Protein 4XAB (pdb70)

B-factor: mean 28.54, std 12.9, range [10.25, 80.34]

Foldseek 3Di:
DADFDDDDPVQLVQCVQFQKGKGFFLGGPVRLVVVVVVCCVVFPFADDCPTWTPDPQIVPHVDHAFDKDWQCCVVVVVVCVDPSVVSVLVVFCSNQVHDSVQKDKGKMKTKAAAQQADKFAKAFLCLQPDLQWDKWKKKKKAKSAWFDLQQWFKKWQTPQLVPDRAQKAAPDLVCRVNDIHHPPDDCVNIDTDTHHHNMIMMGISRIIMMIGHGNGNHMIMIMMMMIIGGIDGDPDGDPSVRHDD

Solvent-accessible surface area: 12425 Å² total

InterPro domains:
  IPR008775 Phytanoyl-CoA dioxygenase-like [PF05721] (18-228)

Organism: NCBI:txid47853

Structure (mmCIF, N/CA/C/O backbone):
data_4XAB
#
_entry.id   4XAB
#
_cell.length_a   42.612
_cell.length_b   65.803
_cell.length_c   84.462
_cell.angle_alpha   90.000
_cell.angle_beta   90.000
_cell.angle_gamma   90.000
#
_symmetry.space_group_name_H-M   'P 21 21 21'
#
loop_
_entity.id
_entity.type
_entity.pdbx_description
1 polymer EvdO2
2 non-polymer 'NICKEL (II) ION'
3 non-polymer IMIDAZOLE
4 water water
#
loop_
_atom_site.group_PDB
_atom_site.id
_atom_site.type_symbol
_atom_site.label_atom_id
_atom_site.label_alt_id
_atom_site.label_comp_id
_atom_site.label_asym_id
_atom_site.label_entity_id
_atom_site.label_seq_id
_atom_site.pdbx_PDB_ins_code
_atom_site.Cartn_x
_atom_site.Cartn_y
_atom_site.Cartn_z
_atom_site.occupancy
_atom_site.B_iso_or_equiv
_atom_site.auth_seq_id
_atom_site.auth_comp_id
_atom_site.auth_asym_id
_atom_site.auth_atom_id
_atom_site.pdbx_PDB_model_num
ATOM 1 N N . MET A 1 4 ? 6.502 25.797 46.812 1.00 53.11 4 MET A N 1
ATOM 2 C CA . MET A 1 4 ? 6.680 26.459 45.522 1.00 55.02 4 MET A CA 1
ATOM 3 C C . MET A 1 4 ? 8.079 26.220 44.949 1.00 49.99 4 MET A C 1
ATOM 4 O O . MET A 1 4 ? 9.038 25.952 45.686 1.00 44.26 4 MET A O 1
ATOM 9 N N . GLU A 1 5 ? 8.185 26.302 43.626 1.00 39.58 5 GLU A N 1
ATOM 10 C CA . GLU A 1 5 ? 9.442 26.011 42.946 1.00 38.86 5 GLU A CA 1
ATOM 11 C C . GLU A 1 5 ? 10.000 27.238 42.236 1.00 42.40 5 GLU A C 1
ATOM 12 O O . GLU A 1 5 ? 10.959 27.138 41.471 1.00 45.75 5 GLU A O 1
ATOM 15 N N . VAL A 1 6 ? 9.406 28.398 42.494 1.00 40.04 6 VAL A N 1
ATOM 16 C CA . VAL A 1 6 ? 9.835 29.623 41.830 1.00 32.61 6 VAL A CA 1
ATOM 17 C C . VAL A 1 6 ? 11.107 30.190 42.450 1.00 26.81 6 VAL A C 1
ATOM 18 O O . VAL A 1 6 ? 11.374 30.019 43.645 1.00 25.60 6 VAL A O 1
ATOM 22 N N . VAL A 1 7 ? 11.901 30.856 41.620 1.00 22.05 7 VAL A N 1
ATOM 23 C CA . VAL A 1 7 ? 13.104 31.528 42.078 1.00 20.41 7 VAL A CA 1
ATOM 24 C C . VAL A 1 7 ? 13.132 32.909 41.464 1.00 19.81 7 VAL A C 1
ATOM 25 O O . VAL A 1 7 ? 12.553 33.129 40.397 1.00 22.53 7 VAL A O 1
ATOM 29 N N . GLY A 1 8 ? 13.792 33.836 42.144 1.00 18.30 8 GLY A N 1
ATOM 30 C CA . GLY A 1 8 ? 13.854 35.204 41.683 1.00 21.66 8 GLY A CA 1
ATOM 31 C C . GLY A 1 8 ? 14.786 35.361 40.499 1.00 20.26 8 GLY A C 1
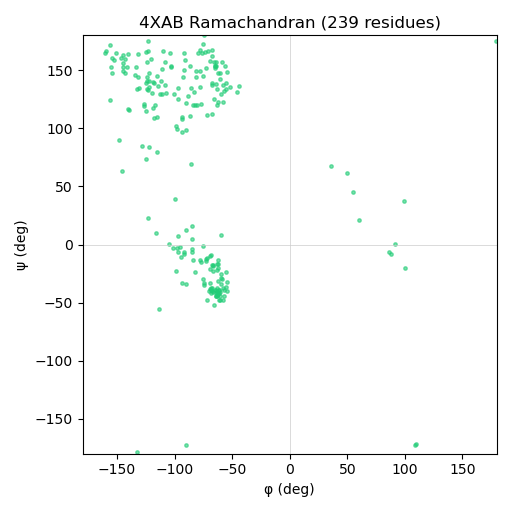ATOM 32 O O . GLY A 1 8 ? 15.387 34.388 40.025 1.00 21.74 8 GLY A O 1
ATOM 33 N N . THR A 1 9 ? 14.895 36.591 40.017 1.00 22.02 9 THR A N 1
ATOM 34 C CA . THR A 1 9 ? 15.803 36.908 38.918 1.00 25.87 9 THR A CA 1
ATOM 35 C C . THR A 1 9 ? 16.740 38.020 39.342 1.00 23.21 9 THR A C 1
ATOM 36 O O . THR A 1 9 ? 16.486 38.684 40.344 1.00 22.28 9 THR A O 1
ATOM 40 N N . ILE A 1 10 ? 17.817 38.227 38.586 1.00 18.47 10 ILE A N 1
ATOM 41 C CA . ILE A 1 10 ? 18.623 39.414 38.795 1.00 17.13 10 ILE A CA 1
ATOM 42 C C . ILE A 1 10 ? 18.478 40.368 37.622 1.00 18.63 10 ILE A C 1
ATOM 43 O O . ILE A 1 10 ? 18.198 39.956 36.491 1.00 22.17 10 ILE A O 1
ATOM 48 N N . ASP A 1 11 ? 18.638 41.656 37.904 1.00 19.94 11 ASP A N 1
ATOM 49 C CA . ASP A 1 11 ? 18.572 42.647 36.846 1.00 20.19 11 ASP A CA 1
ATOM 50 C C . ASP A 1 11 ? 19.737 43.615 36.949 1.00 19.59 11 ASP A C 1
ATOM 51 O O . ASP A 1 11 ? 20.609 43.464 37.814 1.00 17.63 11 ASP A O 1
ATOM 56 N N . HIS A 1 12 ? 19.776 44.590 36.045 1.00 18.12 12 HIS A N 1
ATOM 57 C CA . HIS A 1 12 ? 20.895 45.528 36.025 1.00 18.39 12 HIS A CA 1
ATOM 58 C C . HIS A 1 12 ? 21.059 46.241 37.353 1.00 19.70 12 HIS A C 1
ATOM 59 O O . HIS A 1 12 ? 22.178 46.470 37.808 1.00 19.03 12 HIS A O 1
ATOM 66 N N . ARG A 1 13 ? 19.940 46.604 37.968 1.00 19.17 13 ARG A N 1
ATOM 67 C CA A ARG A 1 13 ? 19.962 47.323 39.234 0.62 19.25 13 ARG A CA 1
ATOM 68 C CA B ARG A 1 13 ? 19.974 47.329 39.232 0.38 19.86 13 ARG A CA 1
ATOM 69 C C . ARG A 1 13 ? 20.672 46.527 40.329 1.00 18.90 13 ARG A C 1
ATOM 70 O O . ARG A 1 13 ? 21.386 47.095 41.162 1.00 19.39 13 ARG A O 1
ATOM 85 N N . ASP A 1 14 ? 20.468 45.209 40.329 1.00 17.40 14 ASP A N 1
ATOM 86 C CA . ASP A 1 14 ? 21.119 44.339 41.316 1.00 18.19 14 ASP A CA 1
ATOM 87 C C . ASP A 1 14 ? 22.632 44.425 41.158 1.00 18.94 14 ASP A C 1
ATOM 88 O O . ASP A 1 14 ? 23.361 44.582 42.134 1.00 17.38 14 ASP A O 1
ATOM 93 N N . ARG A 1 15 ? 23.102 44.302 39.919 1.00 18.32 15 ARG A N 1
ATOM 94 C CA A ARG A 1 15 ? 24.528 44.360 39.660 0.54 16.74 15 ARG A CA 1
ATOM 95 C CA B ARG A 1 15 ? 24.525 44.380 39.610 0.46 17.45 15 ARG A CA 1
ATOM 96 C C . ARG A 1 15 ? 25.096 45.736 39.988 1.00 18.25 15 ARG A C 1
ATOM 97 O O . ARG A 1 15 ? 26.210 45.846 40.533 1.00 17.35 15 ARG A O 1
ATOM 112 N N . GLU A 1 16 ? 24.341 46.776 39.650 1.00 17.88 16 GLU A N 1
ATOM 113 C CA . GLU A 1 16 ? 24.793 48.132 39.856 1.00 16.81 16 GLU A CA 1
ATOM 114 C C . GLU A 1 16 ? 24.985 48.415 41.343 1.00 19.58 16 GLU A C 1
ATOM 115 O O . GLU A 1 16 ? 25.991 48.997 41.749 1.00 18.08 16 GLU A O 1
ATOM 121 N N . GLU A 1 17 ? 24.033 47.989 42.161 1.00 17.89 17 GLU A N 1
ATOM 122 C CA . GLU A 1 17 ? 24.151 48.260 43.591 1.00 21.04 17 GLU A CA 1
ATOM 123 C C . GLU A 1 17 ? 25.206 47.361 44.226 1.00 19.46 17 GLU A C 1
ATOM 124 O O . GLU A 1 17 ? 25.897 47.782 45.162 1.00 19.50 17 GLU A O 1
ATOM 130 N N . PHE A 1 18 ? 25.357 46.136 43.723 1.00 16.23 18 PHE A N 1
ATOM 131 C CA . PHE A 1 18 ? 26.480 45.311 44.173 1.00 16.82 18 PHE A CA 1
ATOM 132 C C . PHE A 1 18 ? 27.821 46.017 43.937 1.00 21.37 18 PHE A C 1
ATOM 133 O O . PHE A 1 18 ? 28.680 46.029 44.819 1.00 21.42 18 PHE A O 1
ATOM 141 N N . ARG A 1 19 ? 28.005 46.618 42.762 1.00 15.65 19 ARG A N 1
ATOM 142 C CA . ARG A 1 19 ? 29.271 47.274 42.440 1.00 17.12 19 ARG A CA 1
ATOM 143 C C . ARG A 1 19 ? 29.493 48.510 43.289 1.00 18.60 19 ARG A C 1
ATOM 144 O O . ARG A 1 19 ? 30.605 48.783 43.735 1.00 21.32 19 ARG A O 1
ATOM 152 N N . SER A 1 20 ? 28.409 49.246 43.510 1.00 17.96 20 SER A N 1
ATOM 153 C CA . SER A 1 20 ? 28.442 50.498 44.236 1.00 19.23 20 SER A CA 1
ATOM 154 C C . SER A 1 20 ? 28.665 50.278 45.720 1.00 18.94 20 SER A C 1
ATOM 155 O O . SER A 1 20 ? 29.515 50.924 46.330 1.00 20.34 20 SER A O 1
ATOM 158 N N . ARG A 1 21 ? 27.901 49.352 46.285 1.00 17.36 21 ARG A N 1
ATOM 159 C CA . ARG A 1 21 ? 27.867 49.168 47.728 1.00 19.42 21 ARG A CA 1
ATOM 160 C C . ARG A 1 21 ? 28.747 48.032 48.231 1.00 16.59 21 ARG A C 1
ATOM 161 O O . ARG A 1 21 ? 29.136 48.029 49.390 1.00 17.09 21 ARG A O 1
ATOM 169 N N . GLY A 1 22 ? 29.054 47.073 47.365 1.00 15.76 22 GLY A N 1
ATOM 170 C CA . GLY A 1 22 ? 29.884 45.942 47.742 1.00 15.41 22 GLY A CA 1
ATOM 171 C C . GLY A 1 22 ? 29.123 44.729 48.245 1.00 13.95 22 GLY A C 1
ATOM 172 O O . GLY A 1 22 ? 29.730 43.721 48.640 1.00 14.22 22 GLY A O 1
ATOM 173 N N . PHE A 1 23 ? 27.800 44.849 48.278 1.00 16.98 23 PHE A N 1
ATOM 174 C CA . PHE A 1 23 ? 26.930 43.745 48.653 1.00 12.89 23 PHE A CA 1
ATOM 175 C C . PHE A 1 23 ? 25.588 43.878 47.954 1.00 16.80 23 PHE A C 1
ATOM 176 O O . PHE A 1 23 ? 25.231 44.946 47.448 1.00 17.19 23 PHE A O 1
ATOM 184 N N . ALA A 1 24 ? 24.830 42.791 47.954 1.00 14.00 24 ALA A N 1
ATOM 185 C CA . ALA A 1 24 ? 23.485 42.844 47.368 1.00 14.02 24 ALA A CA 1
ATOM 186 C C . ALA A 1 24 ? 22.616 41.797 47.991 1.00 12.72 24 ALA A C 1
ATOM 187 O O . ALA A 1 24 ? 23.098 40.726 48.364 1.00 15.08 24 ALA A O 1
ATOM 189 N N . ILE A 1 25 ? 21.332 42.112 48.094 1.00 15.50 25 ILE A N 1
ATOM 190 C CA . ILE A 1 25 ? 20.340 41.179 48.585 1.00 15.47 25 ILE A CA 1
ATOM 191 C C . ILE A 1 25 ? 19.581 40.563 47.427 1.00 15.08 25 ILE A C 1
ATOM 192 O O . ILE A 1 25 ? 19.098 41.279 46.549 1.00 17.45 25 ILE A O 1
ATOM 197 N N . LEU A 1 26 ? 19.494 39.240 47.431 1.00 14.92 26 LEU A N 1
ATOM 198 C CA . LEU A 1 26 ? 18.683 38.517 46.460 1.00 15.57 26 LEU A CA 1
ATOM 199 C C . LEU A 1 26 ? 17.564 37.821 47.218 1.00 13.57 26 LEU A C 1
ATOM 200 O O . LEU A 1 26 ? 17.821 36.866 47.944 1.00 16.03 26 LEU A O 1
ATOM 205 N N . PRO A 1 27 ? 16.321 38.290 47.048 1.00 15.63 27 PRO A N 1
ATOM 206 C CA . PRO A 1 27 ? 15.239 37.797 47.906 1.00 18.42 27 PRO A CA 1
ATOM 207 C C . PRO A 1 27 ? 14.992 36.290 47.841 1.00 17.70 27 PRO A C 1
ATOM 208 O O . PRO A 1 27 ? 14.632 35.703 48.864 1.00 16.66 27 PRO A O 1
ATOM 212 N N . GLN A 1 28 ? 15.175 35.671 46.681 1.00 15.49 28 GLN A N 1
ATOM 213 C CA . GLN A 1 28 ? 14.899 34.248 46.560 1.00 14.29 28 GLN A CA 1
ATOM 214 C C . GLN 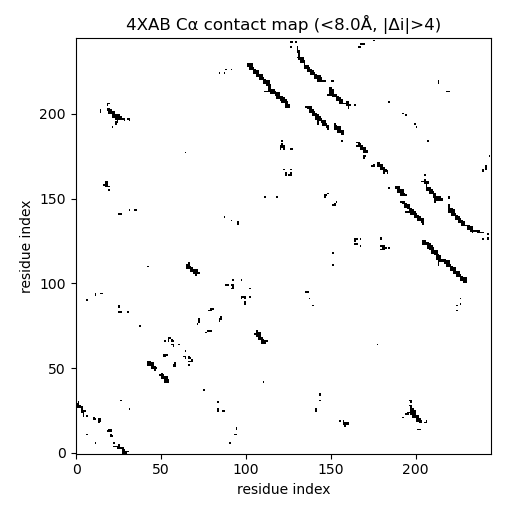A 1 28 ? 15.830 33.589 45.541 1.00 16.84 28 GLN A C 1
ATOM 215 O O . GLN A 1 28 ? 15.514 33.524 44.353 1.00 20.49 28 GLN A O 1
ATOM 221 N N . VAL A 1 29 ? 16.980 33.108 45.991 1.00 15.41 29 VAL A N 1
ATOM 222 C CA A VAL A 1 29 ? 17.927 32.477 45.076 0.65 13.14 29 VAL A CA 1
ATOM 223 C CA B VAL A 1 29 ? 17.922 32.453 45.085 0.35 14.92 29 VAL A CA 1
ATOM 224 C C . VAL A 1 29 ? 17.747 30.950 45.082 1.00 19.12 29 VAL A C 1
ATOM 225 O O . VAL A 1 29 ? 18.183 30.267 44.164 1.00 19.34 29 VAL A O 1
ATOM 232 N N . ALA A 1 30 ? 17.110 30.434 46.129 1.00 19.62 30 ALA A N 1
ATOM 233 C CA . ALA A 1 30 ? 16.768 29.023 46.223 1.00 17.25 30 ALA A CA 1
ATOM 234 C C . ALA A 1 30 ? 15.269 28.931 46.400 1.00 20.68 30 ALA A C 1
ATOM 235 O O . ALA A 1 30 ? 14.691 29.690 47.174 1.00 19.74 30 ALA A O 1
ATOM 237 N N . SER A 1 31 ? 14.641 28.015 45.670 1.00 19.60 31 SER A N 1
ATOM 238 C CA . SER A 1 31 ? 13.200 27.820 45.771 1.00 21.28 31 SER A CA 1
ATOM 239 C C . SER A 1 31 ? 12.859 27.174 47.093 1.00 25.67 31 SER A C 1
ATOM 240 O O . SER A 1 31 ? 13.735 26.642 47.768 1.00 21.18 31 SER A O 1
ATOM 243 N N . GLU A 1 32 ? 11.575 27.183 47.435 1.00 28.14 32 GLU A N 1
ATOM 244 C CA . GLU A 1 32 ? 11.117 26.551 48.662 1.00 32.52 32 GLU A CA 1
ATOM 245 C C . GLU A 1 32 ? 11.488 25.067 48.704 1.00 28.11 32 GLU A C 1
ATOM 246 O O . GLU A 1 32 ? 11.851 24.546 49.759 1.00 28.82 32 GLU A O 1
ATOM 252 N N . SER A 1 33 ? 11.420 24.393 47.560 1.00 28.94 33 SER A N 1
ATOM 253 C CA . SER A 1 33 ? 11.737 22.970 47.517 1.00 34.59 33 SER A CA 1
ATOM 254 C C . SER A 1 33 ? 13.245 22.737 47.619 1.00 33.15 33 SER A C 1
ATOM 255 O O . SER A 1 33 ? 13.684 21.759 48.222 1.00 30.14 33 SER A O 1
ATOM 258 N N . GLU A 1 34 ? 14.038 23.634 47.033 1.00 30.89 34 GLU A N 1
ATOM 259 C CA . GLU A 1 34 ? 15.487 23.552 47.154 1.00 22.95 34 GLU A CA 1
ATOM 260 C C . GLU A 1 34 ? 15.923 23.799 48.599 1.00 27.07 34 GLU A C 1
ATOM 261 O O . GLU A 1 34 ? 16.811 23.122 49.104 1.00 28.14 34 GLU A O 1
ATOM 267 N N . VAL A 1 35 ? 15.289 24.761 49.262 1.00 22.02 35 VAL A N 1
ATOM 268 C CA . VAL A 1 35 ? 15.532 25.001 50.681 1.00 24.40 35 VAL A CA 1
ATOM 269 C C . VAL A 1 35 ? 15.162 23.777 51.527 1.00 26.74 35 VAL A C 1
ATOM 270 O O . VAL A 1 35 ? 15.889 23.404 52.443 1.00 23.22 35 VAL A O 1
ATOM 274 N N . ALA A 1 36 ? 14.037 23.144 51.205 1.00 27.51 36 ALA A N 1
ATOM 275 C CA . ALA A 1 36 ? 13.595 21.970 51.953 1.00 30.85 36 ALA A CA 1
ATOM 276 C C . ALA A 1 36 ? 14.632 20.855 51.866 1.00 29.20 36 ALA A C 1
ATOM 277 O O . ALA A 1 36 ? 14.924 20.188 52.858 1.00 29.63 36 ALA A O 1
ATOM 279 N N . TRP A 1 37 ? 15.201 20.671 50.681 1.00 28.92 37 TRP A N 1
ATOM 280 C CA . TRP A 1 37 ? 16.222 19.649 50.485 1.00 35.78 37 TRP A CA 1
ATOM 281 C C . TRP A 1 37 ? 17.523 20.016 51.198 1.00 33.12 37 TRP A C 1
ATOM 282 O O . TRP A 1 37 ? 18.183 19.160 51.792 1.00 36.95 37 TRP A O 1
ATOM 293 N N . LEU A 1 38 ? 17.887 21.291 51.150 1.00 25.23 38 LEU A N 1
ATOM 294 C CA . LEU A 1 38 ? 19.100 21.744 51.832 1.00 24.03 38 LEU A CA 1
ATOM 295 C C . LEU A 1 38 ? 18.960 21.540 53.337 1.00 25.80 38 LEU A C 1
ATOM 296 O O . LEU A 1 38 ? 19.920 21.157 54.014 1.00 31.22 38 LEU A O 1
ATOM 301 N N . ARG A 1 39 ? 17.751 21.769 53.848 1.00 25.97 39 ARG A N 1
ATOM 302 C CA . ARG A 1 39 ? 17.474 21.589 55.269 1.00 25.89 39 ARG A CA 1
ATOM 303 C C . ARG A 1 39 ? 17.654 20.140 55.705 1.00 33.73 39 ARG A C 1
ATOM 304 O O . ARG A 1 39 ? 18.232 19.872 56.760 1.00 33.80 39 ARG A O 1
ATOM 312 N N . GLN A 1 40 ? 17.147 19.214 54.893 1.00 29.72 40 GLN A N 1
ATOM 313 C CA . GLN A 1 40 ? 17.298 17.790 55.163 1.00 30.61 40 GLN A CA 1
ATOM 314 C C . GLN A 1 40 ? 18.763 17.380 55.141 1.00 38.35 40 GLN A C 1
ATOM 315 O O . GLN A 1 40 ? 19.204 16.578 55.967 1.00 38.63 40 GLN A O 1
ATOM 321 N N . ALA A 1 41 ? 19.515 17.937 54.198 1.00 32.96 41 ALA A N 1
ATOM 322 C CA . ALA A 1 41 ? 20.950 17.687 54.125 1.00 37.02 41 ALA A CA 1
ATOM 323 C C . ALA A 1 41 ? 21.685 18.192 55.369 1.00 37.22 41 ALA A C 1
ATOM 324 O O . ALA A 1 41 ? 22.594 17.528 55.875 1.00 39.42 41 ALA A O 1
ATOM 326 N N . TYR A 1 42 ? 21.297 19.367 55.858 1.00 31.61 42 TYR A N 1
ATOM 327 C CA . TYR A 1 42 ? 21.916 19.932 57.054 1.00 26.76 42 TYR A CA 1
ATOM 328 C C . TYR A 1 42 ? 21.546 19.136 58.302 1.00 33.35 42 TYR A C 1
ATOM 329 O O . TYR A 1 42 ? 22.346 19.029 59.230 1.00 35.26 42 TYR A O 1
ATOM 338 N N . ASP A 1 43 ? 20.332 18.589 58.325 1.00 29.65 43 ASP A N 1
ATOM 339 C CA . ASP A 1 43 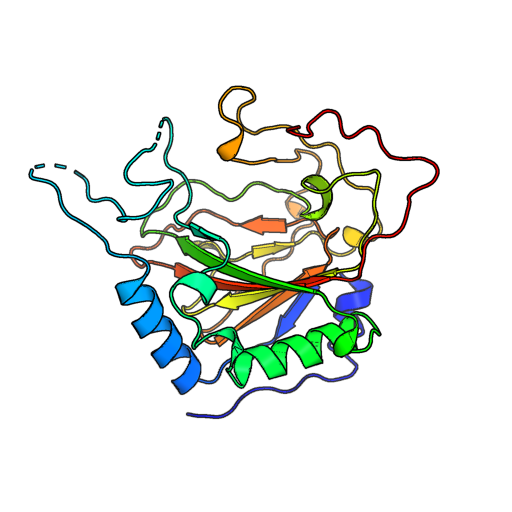? 19.890 17.736 59.436 1.00 32.92 43 ASP A CA 1
ATOM 340 C C . ASP A 1 43 ? 20.860 16.575 59.668 1.00 34.45 43 ASP A C 1
ATOM 341 O O . ASP A 1 43 ? 21.040 16.103 60.800 1.00 35.17 43 ASP A O 1
ATOM 346 N N . ARG A 1 44 ? 21.471 16.114 58.579 1.00 29.04 44 ARG A N 1
ATOM 347 C CA . ARG A 1 44 ? 22.407 14.999 58.636 1.00 30.52 44 ARG A CA 1
ATOM 348 C C . ARG A 1 44 ? 23.856 15.465 58.776 1.00 38.31 44 ARG A C 1
ATOM 349 O O . ARG A 1 44 ? 24.660 14.799 59.427 1.00 32.81 44 ARG A O 1
ATOM 357 N N . LEU A 1 45 ? 24.186 16.609 58.178 1.00 34.62 45 LEU A N 1
ATOM 358 C CA . LEU A 1 45 ? 25.536 17.171 58.279 1.00 32.34 45 LEU A CA 1
ATOM 359 C C . LEU A 1 45 ? 25.834 17.668 59.685 1.00 29.80 45 LEU A C 1
ATOM 360 O O . LEU A 1 45 ? 26.956 17.539 60.182 1.00 31.82 45 LEU A O 1
ATOM 365 N N . PHE A 1 46 ? 24.816 18.251 60.312 1.00 27.04 46 PHE A N 1
ATOM 366 C CA . PHE A 1 46 ? 24.962 18.890 61.608 1.00 24.09 46 PHE A CA 1
ATOM 367 C C . PHE A 1 46 ? 24.145 18.163 62.665 1.00 28.13 46 PHE A C 1
ATOM 368 O O . PHE A 1 46 ? 23.056 18.604 63.036 1.00 31.02 46 PHE A O 1
ATOM 376 N N . VAL A 1 47 ? 24.677 17.058 63.156 1.00 25.30 47 VAL A N 1
ATOM 377 C CA . VAL A 1 47 ? 23.953 16.274 64.143 1.00 25.69 47 VAL A CA 1
ATOM 378 C C . VAL A 1 47 ? 24.140 16.851 65.530 1.00 28.30 47 VAL A C 1
ATOM 379 O O . VAL A 1 47 ? 25.263 16.941 66.019 1.00 26.19 47 VAL A O 1
ATOM 383 N N . ARG A 1 48 ? 23.040 17.251 66.164 1.00 25.09 48 ARG A N 1
ATOM 384 C CA . ARG A 1 48 ? 23.117 17.669 67.553 1.00 25.30 48 ARG A CA 1
ATOM 385 C C . ARG A 1 48 ? 23.124 16.415 68.424 1.00 26.27 48 ARG A C 1
ATOM 386 O O . ARG A 1 48 ? 22.203 15.610 68.372 1.00 26.45 48 ARG A O 1
ATOM 394 N N . ARG A 1 49 ? 24.188 16.240 69.198 1.00 27.15 49 ARG A N 1
ATOM 395 C CA . ARG A 1 49 ? 24.428 14.986 69.897 1.00 28.37 49 ARG A CA 1
ATOM 396 C C . ARG A 1 49 ? 24.418 15.214 71.402 1.00 28.93 49 ARG A C 1
ATOM 397 O O . ARG A 1 49 ? 24.965 16.207 71.881 1.00 29.00 49 ARG A O 1
ATOM 405 N N . ALA A 1 50 ? 23.800 14.295 72.140 1.00 29.54 50 ALA A N 1
ATOM 406 C CA . ALA A 1 50 ? 23.733 14.387 73.597 1.00 30.26 50 ALA A CA 1
ATOM 407 C C . ALA A 1 50 ? 24.880 13.674 74.287 1.00 31.93 50 ALA A C 1
ATOM 408 O O . ALA A 1 50 ? 25.477 12.762 73.735 1.00 32.73 50 ALA A O 1
ATOM 410 N N . THR A 1 51 ? 25.118 14.082 75.530 1.00 32.73 51 THR A N 1
ATOM 411 C CA . THR A 1 51 ? 26.046 13.425 76.444 1.00 34.66 51 THR A CA 1
ATOM 412 C C . THR A 1 51 ? 25.289 13.033 77.711 1.00 37.66 51 THR A C 1
ATOM 413 O O . THR A 1 51 ? 24.164 13.494 77.922 1.00 34.22 51 THR A O 1
ATOM 417 N N . PRO A 1 52 ? 25.890 12.178 78.559 1.00 37.12 52 PRO A N 1
ATOM 418 C CA . PRO A 1 52 ? 25.209 11.831 79.816 1.00 40.25 52 PRO A CA 1
ATOM 419 C C . PRO A 1 52 ? 24.938 13.041 80.713 1.00 44.89 52 PRO A C 1
ATOM 420 O O . PRO A 1 52 ? 25.446 13.073 81.835 1.00 49.16 52 PRO A O 1
ATOM 424 N N . GLU A 1 55 ? 26.018 18.702 78.384 1.00 58.11 55 GLU A N 1
ATOM 425 C CA . GLU A 1 55 ? 25.757 19.662 77.316 1.00 54.74 55 GLU A CA 1
ATOM 426 C C . GLU A 1 55 ? 25.818 19.004 75.943 1.00 42.90 55 GLU A C 1
ATOM 427 O O . GLU A 1 55 ? 26.718 18.211 75.665 1.00 38.28 55 GLU A O 1
ATOM 433 N N . ASP A 1 56 ? 24.855 19.332 75.087 1.00 33.22 56 ASP A N 1
ATOM 434 C CA . ASP A 1 56 ? 24.853 18.818 73.723 1.00 29.58 56 ASP A CA 1
ATOM 435 C C . ASP A 1 56 ? 25.989 19.453 72.960 1.00 36.47 56 ASP A C 1
ATOM 436 O O . ASP A 1 56 ? 26.465 20.529 73.323 1.00 32.40 56 ASP A O 1
ATOM 441 N N . PHE A 1 57 ? 26.410 18.790 71.891 1.00 29.18 57 PHE A N 1
ATOM 442 C CA . PHE A 1 57 ? 27.401 19.359 70.995 1.00 31.29 57 PHE A CA 1
ATOM 443 C C . PHE A 1 57 ? 27.066 18.921 69.584 1.00 28.13 57 PHE A C 1
ATOM 444 O O . PHE A 1 57 ? 26.436 17.882 69.387 1.00 27.87 57 PHE A O 1
ATOM 452 N N . TYR A 1 58 ? 27.460 19.721 68.603 1.00 27.65 58 TYR A N 1
ATOM 453 C CA . TYR A 1 58 ? 27.279 19.324 67.220 1.00 26.86 58 TYR A CA 1
ATOM 454 C C . TYR A 1 58 ? 28.433 18.423 66.829 1.00 31.33 58 TYR A C 1
ATOM 455 O O . TYR A 1 58 ? 29.594 18.731 67.093 1.00 31.29 58 TYR A O 1
ATOM 464 N N . ASP A 1 59 ? 28.102 17.285 66.230 1.00 28.08 59 ASP A N 1
ATOM 465 C CA . ASP A 1 59 ? 29.088 16.237 66.033 1.00 29.64 59 ASP A CA 1
ATOM 466 C C . ASP A 1 59 ? 29.869 16.482 64.759 1.00 37.67 59 ASP A C 1
ATOM 467 O O . ASP A 1 59 ? 29.717 15.759 63.779 1.00 33.21 59 ASP A O 1
ATOM 472 N N . ILE A 1 60 ? 30.696 17.521 64.780 1.00 34.42 60 ILE A N 1
ATOM 473 C CA . ILE A 1 60 ? 31.563 17.834 63.655 1.00 40.13 60 ILE A CA 1
ATOM 474 C C . ILE A 1 60 ? 32.926 18.281 64.166 1.00 43.82 60 ILE A C 1
ATOM 475 O O . ILE A 1 60 ? 33.083 18.606 65.351 1.00 36.65 60 ILE A O 1
ATOM 480 N N . ALA A 1 61 ? 33.910 18.285 63.274 1.00 46.24 61 ALA A N 1
ATOM 481 C CA . ALA A 1 61 ? 35.220 18.826 63.602 1.00 49.97 61 ALA A CA 1
ATOM 482 C C . ALA A 1 61 ? 35.071 20.287 64.022 1.00 42.28 61 ALA A C 1
ATOM 483 O O . ALA A 1 61 ? 34.306 21.040 63.418 1.00 40.85 61 ALA A O 1
ATOM 485 N N . GLY A 1 62 ? 35.776 20.673 65.080 1.00 42.61 62 GLY A N 1
ATOM 486 C CA . GLY A 1 62 ? 35.697 22.028 65.591 1.00 44.44 62 GLY A CA 1
ATOM 487 C C . GLY A 1 62 ? 34.789 22.153 66.798 1.00 50.34 62 GLY A C 1
ATOM 488 O O . GLY A 1 62 ? 34.890 23.116 67.560 1.00 45.61 62 GLY A O 1
ATOM 489 N N . GLN A 1 63 ? 33.900 21.180 66.974 1.00 51.62 63 GLN A N 1
ATOM 490 C CA . GLN A 1 63 ? 32.945 21.203 68.079 1.00 48.17 63 GLN A CA 1
ATOM 491 C C . GLN A 1 63 ? 33.201 20.078 69.076 1.00 54.16 63 GLN A C 1
ATOM 492 O O . GLN A 1 63 ? 33.375 20.323 70.271 1.00 56.82 63 GLN A O 1
ATOM 498 N N . ARG A 1 64 ? 33.225 18.847 68.573 1.00 56.15 64 ARG A N 1
ATOM 499 C CA . ARG A 1 64 ? 33.414 17.667 69.413 1.00 58.17 64 ARG A CA 1
ATOM 500 C C . ARG A 1 64 ? 34.816 17.598 70.017 1.00 57.95 64 ARG A C 1
ATOM 501 O O . ARG A 1 64 ? 35.049 16.871 70.984 1.00 56.27 64 ARG A O 1
ATOM 509 N N . ASP A 1 65 ? 35.748 18.353 69.441 1.00 58.99 65 ASP A N 1
ATOM 510 C CA . ASP A 1 65 ? 37.133 18.347 69.909 1.00 67.38 65 ASP A CA 1
ATOM 511 C C . ASP A 1 65 ? 37.611 19.745 70.310 1.00 72.15 65 ASP A C 1
ATOM 512 O O . ASP A 1 65 ? 38.814 20.016 70.339 1.00 68.91 65 ASP A O 1
ATOM 517 N N . ARG A 1 66 ? 36.665 20.623 70.630 1.00 75.53 66 ARG A N 1
ATOM 518 C CA . ARG A 1 66 ? 36.977 22.022 70.913 1.00 77.50 66 ARG A CA 1
ATOM 519 C C . ARG A 1 66 ? 37.414 22.274 72.363 1.00 78.10 66 ARG A C 1
ATOM 520 O O . ARG A 1 66 ? 36.666 22.007 73.305 1.00 78.52 66 ARG A O 1
ATOM 528 N N . GLU A 1 67 ? 38.631 22.787 72.530 1.00 74.46 67 GLU A N 1
ATOM 529 C C . GLU A 1 67 ? 39.186 24.793 73.784 1.00 80.34 67 GLU A C 1
ATOM 530 O O . GLU A 1 67 ? 39.813 25.368 72.890 1.00 78.94 67 GLU A O 1
ATOM 531 N N . GLY A 1 68 ? 38.548 25.444 74.748 1.00 77.80 68 GLY A N 1
ATOM 532 C CA . GLY A 1 68 ? 38.455 26.890 74.761 1.00 68.44 68 GLY A CA 1
ATOM 533 C C . GLY A 1 68 ? 37.030 27.311 74.466 1.00 54.29 68 GLY A C 1
ATOM 534 O O . GLY A 1 68 ? 36.133 26.468 74.421 1.00 46.91 68 GLY A O 1
ATOM 535 N N . PRO A 1 69 ? 36.809 28.619 74.274 1.00 49.65 69 PRO A N 1
ATOM 536 C CA . PRO A 1 69 ? 35.472 29.123 73.939 1.00 47.07 69 PRO A CA 1
ATOM 537 C C . PRO A 1 69 ? 34.894 28.418 72.711 1.00 49.43 69 PRO A C 1
ATOM 538 O O . PRO A 1 69 ? 35.647 28.003 71.834 1.00 43.52 69 PRO A O 1
ATOM 542 N N . PRO A 1 70 ? 33.567 28.262 72.658 1.00 51.86 70 PRO A N 1
ATOM 543 C CA . PRO A 1 70 ? 32.944 27.552 71.535 1.00 50.94 70 PRO A CA 1
ATOM 544 C C . PRO A 1 70 ? 33.177 28.238 70.194 1.00 48.90 70 PRO A C 1
ATOM 545 O O . PRO A 1 70 ? 33.295 29.462 70.115 1.00 49.17 70 PRO A O 1
ATOM 549 N N . LEU A 1 71 ? 33.269 27.428 69.149 1.00 38.02 71 LEU A N 1
ATOM 550 C CA . LEU A 1 71 ? 33.396 27.937 67.796 1.00 35.16 71 LEU A CA 1
ATOM 551 C C . LEU A 1 71 ? 32.064 27.819 67.101 1.00 35.06 71 LEU A C 1
ATOM 552 O O . LEU A 1 71 ? 31.264 26.947 67.424 1.00 34.46 71 LEU A O 1
ATOM 557 N N . LEU A 1 72 ? 31.837 28.691 66.131 1.00 38.25 72 LEU A N 1
ATOM 558 C CA . LEU A 1 72 ? 30.649 28.596 65.305 1.00 34.67 72 LEU A CA 1
ATOM 559 C C . LEU A 1 72 ? 30.685 27.278 64.544 1.00 30.26 72 LEU A C 1
ATOM 560 O O . LEU A 1 72 ? 31.647 27.010 63.835 1.00 36.20 72 LEU A O 1
ATOM 565 N N . PRO A 1 73 ? 29.653 26.441 64.702 1.00 27.45 73 PRO A N 1
ATOM 566 C CA . PRO A 1 73 ? 29.629 25.179 63.955 1.00 26.65 73 PRO A CA 1
ATOM 567 C C . PRO A 1 73 ? 29.693 25.409 62.450 1.00 27.74 73 PRO A C 1
ATOM 568 O O . PRO A 1 73 ? 28.853 26.114 61.886 1.00 25.14 73 PRO A O 1
ATOM 572 N N . GLN A 1 74 ? 30.685 24.825 61.800 1.00 28.33 74 GLN A N 1
ATOM 573 C CA . GLN A 1 74 ? 30.803 25.004 60.366 1.00 32.60 74 GLN A CA 1
ATOM 574 C C . GLN A 1 74 ? 31.551 23.868 5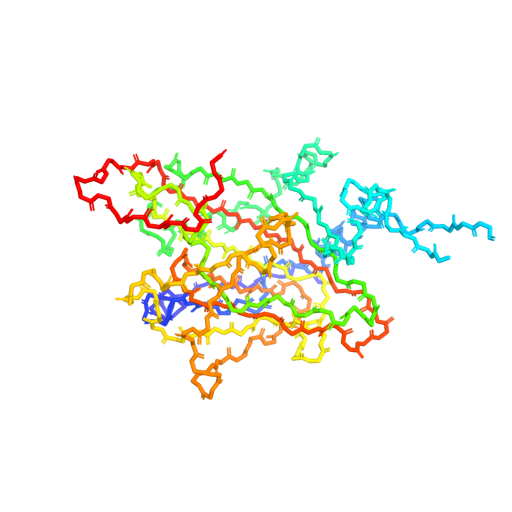9.706 1.00 33.59 74 GLN A C 1
ATOM 575 O O . GLN A 1 74 ? 32.376 23.196 60.325 1.00 31.77 74 GLN A O 1
ATOM 581 N N . ILE A 1 75 ? 31.225 23.646 58.441 1.00 26.02 75 ILE A N 1
ATOM 582 C CA . ILE A 1 75 ? 31.863 22.616 57.639 1.00 31.37 75 ILE A CA 1
ATOM 583 C C . ILE A 1 75 ? 32.437 23.240 56.376 1.00 32.48 75 ILE A C 1
ATOM 584 O O . ILE A 1 75 ? 31.698 23.760 55.547 1.00 26.48 75 ILE A O 1
ATOM 589 N N . ILE A 1 76 ? 33.757 23.215 56.239 1.00 30.76 76 ILE A N 1
ATOM 590 C CA . ILE A 1 76 ? 34.374 23.715 55.019 1.00 34.15 76 ILE A CA 1
ATOM 591 C C . ILE A 1 76 ? 34.217 22.654 53.929 1.00 37.25 76 ILE A C 1
ATOM 592 O O . ILE A 1 76 ? 34.408 21.465 54.173 1.00 42.01 76 ILE A O 1
ATOM 597 N N . LYS A 1 77 ? 33.837 23.096 52.735 1.00 30.32 77 LYS A N 1
ATOM 598 C CA . LYS A 1 77 ? 33.603 22.212 51.594 1.00 32.03 77 LYS A CA 1
ATOM 599 C C . LYS A 1 77 ? 32.691 21.022 51.910 1.00 32.95 77 LYS A C 1
ATOM 600 O O . LYS A 1 77 ? 33.096 19.868 51.765 1.00 36.48 77 LYS A O 1
ATOM 606 N N . PRO A 1 78 ? 31.439 21.302 52.310 1.00 28.25 78 PRO A N 1
ATOM 607 C CA . PRO A 1 78 ? 30.499 20.219 52.620 1.00 31.03 78 PRO A CA 1
ATOM 608 C C . PRO A 1 78 ? 30.195 19.354 51.397 1.00 34.67 78 PRO A C 1
ATOM 609 O O . PRO A 1 78 ? 29.709 18.229 51.539 1.00 34.93 78 PRO A O 1
ATOM 613 N N . GLU A 1 79 ? 30.509 19.871 50.210 1.00 31.59 79 GLU A N 1
ATOM 614 C CA . GLU A 1 79 ? 30.304 19.133 48.974 1.00 33.67 79 GLU A CA 1
ATOM 615 C C . GLU A 1 79 ? 31.145 17.853 48.924 1.00 45.38 79 GLU A C 1
ATOM 616 O O . GLU A 1 79 ? 30.918 16.994 48.075 1.00 50.13 79 GLU A O 1
ATOM 622 N N . LYS A 1 80 ? 32.114 17.727 49.829 1.00 48.42 80 LYS A N 1
ATOM 623 C CA . LYS A 1 80 ? 32.867 16.481 49.971 1.00 50.57 80 LYS A CA 1
ATOM 624 C C . LYS A 1 80 ? 31.970 15.371 50.514 1.00 47.72 80 LYS A C 1
ATOM 625 O O . LYS A 1 80 ? 32.056 14.220 50.087 1.00 51.09 80 LYS A O 1
ATOM 631 N N . TYR A 1 81 ? 31.111 15.731 51.463 1.00 44.58 81 TYR A N 1
ATOM 632 C CA . TYR A 1 81 ? 30.226 14.771 52.108 1.00 46.09 81 TYR A CA 1
ATOM 633 C C . TYR A 1 81 ? 28.904 14.662 51.363 1.00 50.28 81 TYR A C 1
ATOM 634 O O . TYR A 1 81 ? 28.294 13.597 51.310 1.00 49.37 81 TYR A O 1
ATOM 643 N N . VAL A 1 82 ? 28.458 15.778 50.798 1.00 52.13 82 VAL A N 1
ATOM 644 C CA . VAL A 1 82 ? 27.236 15.797 50.008 1.00 51.30 82 VAL A CA 1
ATOM 645 C C . VAL A 1 82 ? 27.565 16.309 48.611 1.00 55.25 82 VAL A C 1
ATOM 646 O O . VAL A 1 82 ? 27.394 17.495 48.321 1.00 48.50 82 VAL A O 1
ATOM 650 N N . PRO A 1 83 ? 28.038 15.407 47.737 1.00 64.18 83 PRO A N 1
ATOM 651 C CA . PRO A 1 83 ? 28.462 15.768 46.381 1.00 64.40 83 PRO A CA 1
ATOM 652 C C . PRO A 1 83 ? 27.271 16.018 45.466 1.00 67.88 83 PRO A C 1
ATOM 653 O O . PRO A 1 83 ? 27.441 16.366 44.297 1.00 74.55 83 PRO A O 1
ATOM 657 N N . GLU A 1 84 ? 26.073 15.845 46.010 1.00 61.08 84 GLU A N 1
ATOM 658 C CA . GLU A 1 84 ? 24.852 16.195 45.307 1.00 57.36 84 GLU A CA 1
ATOM 659 C C . GLU A 1 84 ? 24.716 17.714 45.246 1.00 51.95 84 GLU A C 1
ATOM 660 O O . GLU A 1 84 ? 23.923 18.245 44.472 1.00 53.46 84 GLU A O 1
ATOM 662 N N . LEU A 1 85 ? 25.510 18.404 46.061 1.00 52.55 85 LEU A N 1
ATOM 663 C CA . LEU A 1 85 ? 25.427 19.857 46.196 1.00 47.78 85 LEU A CA 1
ATOM 664 C C . LEU A 1 85 ? 25.819 20.620 44.930 1.00 56.10 85 LEU A C 1
ATOM 665 O O . LEU A 1 85 ? 25.068 21.474 44.467 1.00 68.46 85 LEU A O 1
ATOM 670 N N . LEU A 1 86 ? 26.990 20.326 44.374 1.00 58.88 86 LEU A N 1
ATOM 671 C CA . LEU A 1 86 ? 27.501 21.116 43.252 1.00 61.06 86 LEU A CA 1
ATOM 672 C C . LEU A 1 86 ? 26.959 20.645 41.900 1.00 59.94 86 LEU A C 1
ATOM 673 O O . LEU A 1 86 ? 27.361 21.144 40.850 1.00 55.84 86 LEU A O 1
ATOM 678 N N . ASP A 1 87 ? 26.045 19.684 41.924 1.00 63.11 87 ASP A N 1
ATOM 679 C CA . ASP A 1 87 ? 25.330 19.306 40.716 1.00 65.70 87 ASP A CA 1
ATOM 680 C C . ASP A 1 87 ? 24.167 20.264 40.492 1.00 66.23 87 ASP A C 1
ATOM 681 O O . ASP A 1 87 ? 23.712 20.461 39.365 1.00 74.44 87 ASP A O 1
ATOM 682 N N . SER A 1 88 ? 23.720 20.877 41.584 1.00 40.99 88 SER A N 1
ATOM 683 C CA . SER A 1 88 ? 22.385 21.461 41.682 1.00 33.00 88 SER A CA 1
ATOM 684 C C . SER A 1 88 ? 22.094 22.644 40.763 1.00 33.71 88 SER A C 1
ATOM 685 O O . SER A 1 88 ? 22.996 23.382 40.372 1.00 31.69 88 SER A O 1
ATOM 688 N N . PRO A 1 89 ? 20.810 22.837 40.429 1.00 32.30 89 PRO A N 1
ATOM 689 C CA . PRO A 1 89 ? 20.410 24.072 39.750 1.00 24.21 89 PRO A CA 1
ATOM 690 C C . PRO A 1 89 ? 20.746 25.316 40.572 1.00 22.18 89 PRO A C 1
ATOM 691 O O . PRO A 1 89 ? 20.981 26.371 39.981 1.00 22.95 89 PRO A O 1
ATOM 695 N N . HIS A 1 90 ? 20.757 25.200 41.901 1.00 22.23 90 HIS A N 1
ATOM 696 C CA . HIS A 1 90 ? 21.076 26.341 42.762 1.00 21.43 90 HIS A CA 1
ATOM 697 C C . HIS A 1 90 ? 22.545 26.716 42.590 1.00 18.77 90 HIS A C 1
ATOM 698 O O . HIS A 1 90 ? 22.886 27.893 42.503 1.00 19.75 90 HIS A O 1
ATOM 705 N N . PHE A 1 91 ? 23.419 25.721 42.523 1.00 21.06 91 PHE A N 1
ATOM 706 C CA . PHE A 1 91 ? 24.824 26.028 42.288 1.00 22.62 91 PHE A CA 1
ATOM 707 C C . PHE A 1 91 ? 24.997 26.742 40.950 1.00 21.49 91 PHE A C 1
ATOM 708 O O . PHE A 1 91 ? 25.677 27.767 40.863 1.00 20.91 91 PHE A O 1
ATOM 716 N N . ALA A 1 92 ? 24.379 26.190 39.911 1.00 22.33 92 ALA A N 1
ATOM 717 C CA . ALA A 1 92 ? 24.535 26.719 38.565 1.00 22.13 92 ALA A CA 1
ATOM 718 C C . ALA A 1 92 ? 24.025 28.149 38.498 1.00 23.53 92 ALA A C 1
ATOM 719 O O . ALA A 1 92 ? 24.613 29.002 37.829 1.00 22.01 92 ALA A O 1
ATOM 721 N N . ARG A 1 93 ? 22.917 28.388 39.198 1.00 18.86 93 ARG A N 1
ATOM 722 C CA . ARG A 1 93 ? 22.270 29.683 39.261 1.00 19.53 93 ARG A CA 1
ATOM 723 C C . ARG A 1 93 ? 23.204 30.682 39.938 1.00 16.66 93 ARG A C 1
ATOM 724 O O . ARG A 1 93 ? 23.375 31.814 39.479 1.00 19.38 93 ARG A O 1
ATOM 732 N N . CYS A 1 94 ? 23.815 30.247 41.029 1.00 16.33 94 CYS A N 1
ATOM 733 C CA . CYS A 1 94 ? 24.746 31.101 41.758 1.00 14.22 94 CYS A CA 1
ATOM 734 C C . CYS A 1 94 ? 26.016 31.391 40.944 1.00 14.25 94 CYS A C 1
ATOM 735 O O . CYS A 1 94 ? 26.543 32.506 40.996 1.00 16.19 94 CYS A O 1
ATOM 738 N N . ARG A 1 95 ? 26.502 30.398 40.193 1.00 14.90 95 ARG A N 1
ATOM 739 C CA . ARG A 1 95 ? 27.702 30.605 39.371 1.00 16.51 95 ARG A CA 1
ATOM 740 C C . ARG A 1 95 ? 27.409 31.658 38.299 1.00 18.18 95 ARG A C 1
ATOM 741 O O . ARG A 1 95 ? 28.246 32.515 37.989 1.00 18.83 95 ARG A O 1
ATOM 749 N N . SER A 1 96 ? 26.204 31.600 37.740 1.00 19.83 96 SER A N 1
ATOM 750 C CA . SER A 1 96 ? 25.783 32.579 36.741 1.00 19.56 96 SER A CA 1
ATOM 751 C C . SER A 1 96 ? 25.682 33.973 37.340 1.00 22.51 96 SER A C 1
ATOM 752 O O . SER A 1 96 ? 26.049 34.953 36.703 1.00 18.98 96 SER A O 1
ATOM 755 N N . ILE A 1 97 ? 25.184 34.057 38.570 1.00 16.12 97 ILE A N 1
ATOM 756 C CA . ILE A 1 97 ? 25.102 35.335 39.260 1.00 15.76 97 ILE A CA 1
ATOM 757 C C . ILE A 1 97 ? 26.510 35.888 39.494 1.00 14.94 97 ILE A C 1
ATOM 758 O O . ILE A 1 97 ? 26.772 37.061 39.262 1.00 18.28 97 ILE A O 1
ATOM 763 N N . ALA A 1 98 ? 27.414 35.022 39.928 1.00 16.55 98 ALA A N 1
ATOM 764 C CA . ALA A 1 98 ? 28.793 35.426 40.210 1.00 18.22 98 ALA A CA 1
ATOM 765 C C . ALA A 1 98 ? 29.450 35.967 38.951 1.00 16.01 98 ALA A C 1
ATOM 766 O O . ALA A 1 98 ? 30.126 37.000 38.980 1.00 16.64 98 ALA A O 1
ATOM 768 N N . SER A 1 99 ? 29.228 35.258 37.850 1.00 16.52 99 SER A N 1
ATOM 769 C CA . SER A 1 99 ? 29.733 35.665 36.549 1.00 17.74 99 SER A CA 1
ATOM 770 C C . SER A 1 99 ? 29.242 37.058 36.159 1.00 18.11 99 SER A C 1
ATOM 771 O O . SER A 1 99 ? 30.032 37.907 35.727 1.00 22.51 99 SER A O 1
ATOM 774 N N . ALA A 1 100 ? 27.940 37.292 36.316 1.00 20.46 100 ALA A N 1
ATOM 775 C CA . ALA A 1 100 ? 27.359 38.597 36.008 1.00 26.18 100 ALA A CA 1
ATOM 776 C C . ALA A 1 100 ? 27.935 39.692 36.899 1.00 25.91 100 ALA A C 1
ATOM 777 O O . ALA A 1 100 ? 28.248 40.790 36.438 1.00 30.64 100 ALA A O 1
ATOM 779 N N . PHE A 1 101 ? 28.087 39.388 38.181 1.00 19.20 101 PHE A N 1
ATOM 780 C CA . PHE A 1 101 ? 28.542 40.391 39.135 1.00 21.55 101 PHE A CA 1
ATOM 781 C C . PHE A 1 101 ? 30.045 40.674 39.020 1.00 28.43 101 PHE A C 1
ATOM 782 O O . PHE A 1 101 ? 30.486 41.778 39.324 1.00 28.21 101 PHE A O 1
ATOM 790 N N . LEU A 1 102 ? 30.828 39.678 38.605 1.00 22.03 102 LEU A N 1
ATOM 791 C CA . LEU A 1 102 ? 32.278 39.848 38.508 1.00 22.53 102 LEU A CA 1
ATOM 792 C C . LEU A 1 102 ? 32.756 40.186 37.097 1.00 26.12 102 LEU A C 1
ATOM 793 O O . LEU A 1 102 ? 33.934 40.470 36.900 1.00 30.63 102 LEU A O 1
ATOM 798 N N . ASP A 1 103 ? 31.848 40.151 36.125 1.00 29.05 103 ASP A N 1
ATOM 799 C CA . ASP A 1 103 ? 32.202 40.317 34.712 1.00 32.73 103 ASP A CA 1
ATOM 800 C C . ASP A 1 103 ? 33.271 39.321 34.283 1.00 33.19 103 ASP A C 1
ATOM 801 O O . ASP A 1 103 ? 34.241 39.675 33.604 1.00 32.63 103 ASP A O 1
ATOM 806 N N . MET A 1 104 ? 33.074 38.071 34.680 1.00 29.34 104 MET A N 1
ATOM 807 C CA . MET A 1 104 ? 33.984 36.988 34.335 1.00 28.73 104 MET A CA 1
ATOM 808 C C . MET A 1 104 ? 33.217 35.792 33.815 1.00 34.09 104 MET A C 1
ATOM 809 O O . MET A 1 104 ? 32.112 35.515 34.283 1.00 30.44 104 MET A O 1
ATOM 814 N N . ALA A 1 105 ? 33.801 35.088 32.847 1.00 27.86 105 ALA A N 1
ATOM 815 C CA . ALA A 1 105 ? 33.195 33.867 32.334 1.00 22.85 105 ALA A CA 1
ATOM 816 C C . ALA A 1 105 ? 33.070 32.850 33.450 1.00 24.06 105 ALA A C 1
ATOM 817 O O . ALA A 1 105 ? 33.948 32.753 34.300 1.00 24.26 105 ALA A O 1
ATOM 819 N N . GLU A 1 106 ? 31.978 32.094 33.442 1.00 24.63 106 GLU A N 1
ATOM 820 C CA . GLU A 1 106 ? 31.746 31.072 34.462 1.00 27.36 106 GLU A CA 1
ATOM 821 C C . GLU A 1 106 ? 32.904 30.077 34.536 1.00 27.07 106 GLU A C 1
ATOM 822 O O . GLU A 1 106 ? 33.279 29.608 35.616 1.00 22.42 106 GLU A O 1
ATOM 828 N N . GLU A 1 107 ? 33.471 29.769 33.376 1.00 23.44 107 GLU A N 1
ATOM 829 C CA . GLU A 1 107 ? 34.581 28.826 33.272 1.00 26.73 107 GLU A CA 1
ATOM 830 C C . GLU A 1 107 ? 35.863 29.325 33.929 1.00 24.19 107 GLU A C 1
ATOM 831 O O . GLU A 1 107 ? 36.767 28.542 34.204 1.00 30.75 107 GLU A O 1
ATOM 837 N N . GLU A 1 108 ? 35.944 30.633 34.155 1.00 24.21 108 GLU A N 1
ATOM 838 C CA . GLU A 1 108 ? 37.105 31.251 34.791 1.00 21.74 108 GLU A CA 1
ATOM 839 C C . GLU A 1 108 ? 37.040 31.197 36.309 1.00 24.56 108 GLU A C 1
ATOM 840 O O . GLU A 1 108 ? 38.026 31.466 36.987 1.00 28.38 108 GLU A O 1
ATOM 846 N N . LEU A 1 109 ? 35.872 30.870 36.848 1.00 22.01 109 LEU A N 1
ATOM 847 C CA . LEU A 1 109 ? 35.687 30.936 38.290 1.00 22.53 109 LEU A CA 1
ATOM 848 C C . LEU A 1 109 ? 36.081 29.650 38.988 1.00 24.06 109 LEU A C 1
ATOM 849 O O . LEU A 1 109 ? 35.628 28.567 38.620 1.00 25.26 109 LEU A O 1
ATOM 854 N N . GLU A 1 110 ? 36.927 29.784 40.004 1.00 20.55 110 GLU A N 1
ATOM 855 C CA . GLU A 1 110 ? 37.123 28.721 40.976 1.00 19.32 110 GLU A CA 1
ATOM 856 C C . GLU A 1 110 ? 36.071 28.867 42.062 1.00 19.29 110 GLU A C 1
ATOM 857 O O . GLU A 1 110 ? 35.575 29.966 42.298 1.00 20.00 110 GLU A O 1
ATOM 863 N N . PHE A 1 111 ? 35.726 27.769 42.721 1.00 19.65 111 PHE A N 1
ATOM 864 C CA . PHE A 1 111 ? 34.653 27.828 43.704 1.00 15.87 111 PHE A CA 1
ATOM 865 C C . PHE A 1 111 ? 34.762 26.760 44.772 1.00 21.85 111 PHE A C 1
ATOM 866 O O . PHE A 1 111 ? 35.440 25.748 44.598 1.00 24.72 111 PHE A O 1
ATOM 874 N N . TYR A 1 112 ? 34.085 27.005 45.886 1.00 19.01 112 TYR A N 1
ATOM 875 C CA . TYR A 1 112 ? 33.898 25.980 46.901 1.00 20.39 112 TYR A CA 1
ATOM 876 C C . TYR A 1 112 ? 32.711 26.348 47.785 1.00 19.82 112 TYR A C 1
ATOM 877 O O . TYR A 1 112 ? 32.227 27.488 47.765 1.00 19.86 112 TYR A O 1
ATOM 886 N N . GLY A 1 113 ? 32.252 25.377 48.565 1.00 24.01 113 GLY A N 1
ATOM 887 C CA . GLY A 1 113 ? 31.101 25.563 49.432 1.00 22.52 113 GLY A CA 1
ATOM 888 C C . GLY A 1 113 ? 31.523 25.720 50.878 1.00 23.58 113 GLY A C 1
ATOM 889 O O . GLY A 1 113 ? 32.651 25.411 51.250 1.00 23.20 113 GLY A O 1
ATOM 890 N N . HIS A 1 114 ? 30.608 26.201 51.705 1.00 20.59 114 HIS A N 1
ATOM 891 C CA . HIS A 1 114 ? 30.890 26.399 53.116 1.00 22.22 114 HIS A CA 1
ATOM 892 C C . HIS A 1 114 ? 29.549 26.363 53.860 1.00 23.73 114 HIS A C 1
ATOM 893 O O . HIS A 1 114 ? 28.631 27.107 53.522 1.00 22.28 114 HIS A O 1
ATOM 900 N N . ALA A 1 115 ? 29.437 25.476 54.845 1.00 22.57 115 ALA A N 1
ATOM 901 C CA . ALA A 1 115 ? 28.193 25.318 55.590 1.00 20.78 115 ALA A CA 1
ATOM 902 C C . ALA A 1 115 ? 28.348 25.866 56.993 1.00 23.57 115 ALA A C 1
ATOM 903 O O . ALA A 1 115 ? 29.366 25.640 57.655 1.00 20.70 115 ALA A O 1
ATOM 905 N N . ILE A 1 116 ? 27.325 26.584 57.438 1.00 19.00 116 ILE A N 1
ATOM 906 C CA . ILE A 1 116 ? 27.323 27.215 58.745 1.00 20.70 116 ILE A CA 1
ATOM 907 C C . ILE A 1 116 ? 26.009 26.932 59.440 1.00 20.53 116 ILE A C 1
ATOM 908 O O . ILE A 1 116 ? 24.945 27.048 58.832 1.00 19.76 116 ILE A O 1
ATOM 913 N N . LEU A 1 117 ? 26.083 26.540 60.710 1.00 21.24 117 LEU A N 1
ATOM 914 C CA . LEU A 1 117 ? 24.892 26.482 61.545 1.00 20.95 117 LEU A CA 1
ATOM 915 C C . LEU A 1 117 ? 25.145 27.285 62.820 1.00 23.48 117 LEU A C 1
ATOM 916 O O . LEU A 1 117 ? 26.092 27.004 63.547 1.00 22.88 117 LEU A O 1
ATOM 921 N N . LYS A 1 118 ? 24.312 28.298 63.060 1.00 18.17 118 LYS A N 1
ATOM 922 C CA . LYS A 1 118 ? 24.333 29.055 64.309 1.00 24.18 118 LYS A CA 1
ATOM 923 C C . LYS A 1 118 ? 23.327 28.452 65.261 1.00 23.92 118 LYS A C 1
ATOM 924 O O . LYS A 1 118 ? 22.123 28.586 65.042 1.00 24.80 118 LYS A O 1
ATOM 930 N N . PRO A 1 119 ? 23.814 27.797 66.324 1.00 25.41 119 PRO A N 1
ATOM 931 C CA . PRO A 1 119 ? 22.955 27.139 67.310 1.00 25.20 119 PRO A CA 1
ATOM 932 C C . PRO A 1 119 ? 21.999 28.127 67.957 1.00 24.80 119 PRO A C 1
ATOM 933 O O . PRO A 1 119 ? 22.286 29.323 67.965 1.00 23.24 119 PRO A O 1
ATOM 937 N N . PRO A 1 120 ? 20.873 27.637 68.496 1.00 25.06 120 PRO A N 1
ATOM 938 C CA . PRO A 1 120 ? 20.004 28.498 69.301 1.00 25.78 120 PRO A CA 1
ATOM 939 C C . PRO A 1 120 ? 20.789 29.133 70.439 1.00 25.92 120 PRO A C 1
ATOM 940 O O . PRO A 1 120 ? 21.636 28.466 71.037 1.00 27.17 120 PRO A O 1
ATOM 944 N N . ARG A 1 121 ? 20.529 30.408 70.698 1.00 24.60 121 ARG A N 1
ATOM 945 C CA . ARG A 1 121 ? 21.144 31.145 71.799 1.00 25.62 121 ARG A CA 1
ATOM 946 C C . ARG A 1 121 ? 22.656 31.216 71.704 1.00 29.83 121 ARG A C 1
ATOM 947 O O . ARG A 1 121 ? 23.331 31.462 72.700 1.00 37.00 121 ARG A O 1
ATOM 955 N N . TYR A 1 122 ? 23.189 31.025 70.502 1.00 23.44 122 TYR A N 1
ATOM 956 C CA . TYR A 1 122 ? 24.619 31.172 70.298 1.00 23.71 122 TYR A CA 1
ATOM 957 C C . TYR A 1 122 ? 24.984 32.637 70.481 1.00 22.67 122 TYR A C 1
ATOM 958 O O . TYR A 1 122 ? 24.593 33.478 69.677 1.00 24.70 122 TYR A O 1
ATOM 967 N N . GLY A 1 123 ? 25.738 32.935 71.537 1.00 23.82 123 GLY A N 1
ATOM 968 C CA . GLY A 1 123 ? 25.935 34.310 71.969 1.00 24.22 123 GLY A CA 1
ATOM 969 C C . GLY A 1 123 ? 27.124 35.074 71.419 1.00 24.63 123 GLY A C 1
ATOM 970 O O . GLY A 1 123 ? 27.230 36.286 71.633 1.00 27.22 123 GLY A O 1
ATOM 971 N N . ALA A 1 124 ? 28.011 34.394 70.701 1.00 22.41 124 ALA A N 1
ATOM 972 C CA . ALA A 1 124 ? 29.140 35.082 70.079 1.00 24.16 124 ALA A CA 1
ATOM 973 C C . ALA A 1 124 ? 28.746 35.657 68.719 1.00 26.47 124 ALA A C 1
ATOM 974 O O . ALA A 1 124 ? 28.103 34.978 67.916 1.00 23.57 124 ALA A O 1
ATOM 976 N N . PRO A 1 125 ? 29.130 36.912 68.462 1.00 22.80 125 PRO A N 1
ATOM 977 C CA . PRO A 1 125 ? 28.971 37.458 67.114 1.00 23.82 125 PRO A CA 1
ATOM 978 C C . PRO A 1 125 ? 30.071 36.947 66.203 1.00 24.19 125 PRO A C 1
ATOM 979 O O . PRO A 1 125 ? 31.046 36.352 66.678 1.00 19.93 125 PRO A O 1
ATOM 983 N N . THR A 1 126 ? 29.900 37.163 64.905 1.00 17.16 126 THR A N 1
ATOM 984 C CA . THR A 1 126 ? 31.015 37.103 63.974 1.00 17.00 126 THR A CA 1
ATOM 985 C C . THR A 1 126 ? 31.527 38.529 63.829 1.00 15.91 126 THR A C 1
ATOM 986 O O . THR A 1 126 ? 30.848 39.382 63.249 1.00 16.32 126 THR A O 1
ATOM 990 N N . PRO A 1 127 ? 32.704 38.811 64.408 1.00 18.41 127 PRO A N 1
ATOM 991 C CA . PRO A 1 127 ? 33.153 40.202 64.492 1.00 17.07 127 PRO A CA 1
ATOM 992 C C . PRO A 1 127 ? 33.391 40.799 63.120 1.00 16.63 127 PRO A C 1
ATOM 993 O O . PRO A 1 127 ? 33.595 40.047 62.161 1.00 18.78 127 PRO A O 1
ATOM 997 N N . TRP A 1 128 ? 33.345 42.123 63.029 1.00 18.29 128 TRP A N 1
ATOM 998 C CA . TRP A 1 128 ? 33.709 42.817 61.795 1.00 16.58 128 TRP A CA 1
ATOM 999 C C . TRP A 1 128 ? 35.001 42.279 61.188 1.00 16.15 128 TRP A C 1
ATOM 1000 O O . TRP A 1 128 ? 36.003 42.135 61.876 1.00 17.32 128 TRP A O 1
ATOM 1011 N N . HIS A 1 129 ? 34.960 41.985 59.889 1.00 14.04 129 HIS A N 1
ATOM 1012 C CA . HIS A 1 129 ? 36.128 41.508 59.157 1.00 11.47 129 HIS A CA 1
ATOM 1013 C C . HIS A 1 129 ? 35.917 41.725 57.676 1.00 12.42 129 HIS A C 1
ATOM 1014 O O . HIS A 1 129 ? 34.796 41.961 57.225 1.00 12.10 129 HIS A O 1
ATOM 1021 N N . GLN A 1 130 ? 37.010 41.629 56.921 1.00 12.25 130 GLN A N 1
ATOM 1022 C CA . GLN A 1 130 ? 36.929 41.525 55.473 1.00 14.87 130 GLN A CA 1
ATOM 1023 C C . GLN A 1 130 ? 37.458 40.155 55.107 1.00 15.06 130 GLN A C 1
ATOM 1024 O O . GLN A 1 130 ? 38.473 39.708 55.653 1.00 13.52 130 GLN A O 1
ATOM 1030 N N . ASP A 1 131 ? 36.778 39.471 54.191 1.00 14.82 131 ASP A N 1
ATOM 1031 C CA . ASP A 1 131 ? 37.190 38.116 53.866 1.00 14.72 131 ASP A CA 1
ATOM 1032 C C . ASP A 1 131 ? 38.612 38.128 53.289 1.00 16.90 131 ASP A C 1
ATOM 1033 O O . ASP A 1 131 ? 39.383 37.189 53.493 1.00 14.82 131 ASP A O 1
ATOM 1038 N N . GLU A 1 132 ? 38.971 39.202 52.591 1.00 13.72 132 GLU A N 1
ATOM 1039 C CA . GLU A 1 132 ? 40.321 39.290 52.020 1.00 16.16 132 GLU A CA 1
ATOM 1040 C C . GLU A 1 132 ? 41.415 39.311 53.103 1.00 18.09 132 GLU A C 1
ATOM 1041 O O . GLU A 1 132 ? 42.568 38.968 52.842 1.00 14.74 132 GLU A O 1
ATOM 1047 N N . ALA A 1 133 ? 41.064 39.693 54.326 1.00 17.40 133 ALA A N 1
ATOM 1048 C CA . ALA A 1 133 ? 42.069 39.713 55.395 1.00 15.94 133 ALA A CA 1
ATOM 1049 C C . ALA A 1 133 ? 42.632 38.323 55.683 1.00 17.33 133 ALA A C 1
ATOM 1050 O O . ALA A 1 133 ? 43.715 38.187 56.264 1.00 18.55 133 ALA A O 1
ATOM 1052 N N . TYR A 1 134 ? 41.893 37.295 55.279 1.00 14.58 134 TYR A N 1
ATOM 1053 C CA . TYR A 1 134 ? 42.325 35.908 55.437 1.00 17.47 134 TYR A CA 1
ATOM 1054 C C . TYR A 1 134 ? 43.224 35.439 54.300 1.00 20.83 134 TYR A C 1
ATOM 1055 O O . TYR A 1 134 ? 43.750 34.331 54.341 1.00 18.10 134 TYR A O 1
ATOM 1064 N N . MET A 1 135 ? 43.389 36.269 53.280 1.00 17.64 135 MET A N 1
ATOM 1065 C CA . MET A 1 135 ? 44.054 35.812 52.069 1.00 13.86 135 MET A CA 1
ATOM 1066 C C . MET A 1 135 ? 45.490 36.299 51.958 1.00 16.68 135 MET A C 1
ATOM 1067 O O . MET A 1 135 ? 45.834 37.347 52.491 1.00 15.74 135 MET A O 1
ATOM 1072 N N . ASP A 1 136 ? 46.304 35.530 51.237 1.00 16.27 136 ASP A N 1
ATOM 1073 C CA . ASP A 1 136 ? 47.718 35.832 51.018 1.00 18.11 136 ASP A CA 1
ATOM 1074 C C . ASP A 1 136 ? 47.879 37.145 50.251 1.00 19.85 136 ASP A C 1
ATOM 1075 O O . ASP A 1 136 ? 47.399 37.260 49.130 1.00 18.93 136 ASP A O 1
ATOM 1080 N N . PRO A 1 137 ? 48.561 38.140 50.847 1.00 16.54 137 PRO A N 1
ATOM 1081 C CA . PRO A 1 137 ? 48.657 39.450 50.180 1.00 20.86 137 PRO A CA 1
ATOM 1082 C C . PRO A 1 137 ? 49.528 39.420 48.933 1.00 21.68 137 PRO A C 1
ATOM 1083 O O . PRO A 1 137 ? 49.567 40.390 48.158 1.00 18.10 137 PRO A O 1
ATOM 1087 N N . ARG A 1 138 ? 50.234 38.313 48.739 1.00 17.85 138 ARG A N 1
ATOM 1088 C CA . ARG A 1 138 ? 51.099 38.166 47.571 1.00 19.02 138 ARG A CA 1
ATOM 1089 C C . ARG A 1 138 ? 50.330 37.831 46.293 1.00 19.23 138 ARG A C 1
ATOM 1090 O O . ARG A 1 138 ? 50.877 37.923 45.190 1.00 20.30 138 ARG A O 1
ATOM 1098 N N . TRP A 1 139 ? 49.064 37.453 46.438 1.00 18.31 139 TRP A N 1
ATOM 1099 C CA . TRP A 1 139 ? 48.287 36.937 45.316 1.00 18.50 139 TRP A CA 1
ATOM 1100 C C . TRP A 1 139 ? 46.865 37.474 45.386 1.00 17.62 139 TRP A C 1
ATOM 1101 O O . TRP A 1 139 ? 46.128 37.181 46.329 1.00 24.58 139 TRP A O 1
ATOM 1112 N N . ARG A 1 140 ? 46.483 38.253 44.383 1.00 21.79 140 ARG A N 1
ATOM 1113 C CA . ARG A 1 140 ? 45.188 38.913 44.425 1.00 21.73 140 ARG A CA 1
ATOM 1114 C C . ARG A 1 140 ? 44.178 38.104 43.635 1.00 21.02 140 ARG A C 1
ATOM 1115 O O . ARG A 1 140 ? 44.465 37.629 42.548 1.00 19.57 140 ARG A O 1
ATOM 1123 N N . ARG A 1 141 ? 42.991 37.918 44.201 1.00 20.13 141 ARG A N 1
ATOM 1124 C CA . ARG A 1 141 ? 41.900 37.294 43.461 1.00 19.70 141 ARG A CA 1
ATOM 1125 C C . ARG A 1 141 ? 40.718 38.241 43.499 1.00 20.08 141 ARG A C 1
ATOM 1126 O O . ARG A 1 141 ? 40.480 38.864 44.527 1.00 26.61 141 ARG A O 1
ATOM 1134 N N . ARG A 1 142 ? 40.011 38.374 42.381 1.00 18.28 142 ARG A N 1
ATOM 1135 C CA . ARG A 1 142 ? 38.684 38.978 42.414 1.00 20.83 142 ARG A CA 1
ATOM 1136 C C . ARG A 1 142 ? 37.702 37.906 42.853 1.00 22.26 142 ARG A C 1
ATOM 1137 O O . ARG A 1 142 ? 37.849 36.738 42.511 1.00 22.32 142 ARG A O 1
ATOM 1145 N N . GLY A 1 143 ? 36.695 38.277 43.619 1.00 18.23 143 GLY A N 1
ATOM 1146 C CA . GLY A 1 143 ? 35.777 37.244 44.041 1.00 15.46 143 GLY A CA 1
ATOM 1147 C C . GLY A 1 143 ? 34.664 37.726 44.915 1.00 16.28 143 GLY A C 1
ATOM 1148 O O . GLY A 1 143 ? 34.613 38.889 45.324 1.00 18.04 143 GLY A O 1
ATOM 1149 N N . LEU A 1 144 ? 33.769 36.802 45.225 1.00 14.48 144 LEU A N 1
ATOM 1150 C CA . LEU A 1 144 ? 32.648 37.136 46.081 1.00 11.69 144 LEU A CA 1
ATOM 1151 C C . LEU A 1 144 ? 32.120 35.883 46.755 1.00 12.87 144 LEU A C 1
ATOM 1152 O O . LEU A 1 144 ? 32.528 34.751 46.439 1.00 15.72 144 LEU A O 1
ATOM 1157 N N . SER A 1 145 ? 31.211 36.105 47.689 1.00 12.53 145 SER A N 1
ATOM 1158 C CA . SER A 1 145 ? 30.525 35.043 48.413 1.00 10.25 145 SER A CA 1
ATOM 1159 C C . SER A 1 145 ? 29.021 35.209 48.253 1.00 12.06 145 SER A C 1
ATOM 1160 O O . SER A 1 145 ? 28.524 36.323 48.298 1.00 13.77 145 SER A O 1
ATOM 1163 N N . ILE A 1 146 ? 28.325 34.089 48.094 1.00 12.08 146 ILE A N 1
ATOM 1164 C CA . ILE A 1 146 ? 26.861 34.051 48.037 1.00 11.64 146 ILE A CA 1
ATOM 1165 C C . ILE A 1 146 ? 26.381 33.209 49.213 1.00 12.53 146 ILE A C 1
ATOM 1166 O O . ILE A 1 146 ? 26.583 31.986 49.256 1.00 13.78 146 ILE A O 1
ATOM 1171 N N . TRP A 1 147 ? 25.793 33.906 50.182 1.00 13.69 147 TRP A N 1
ATOM 1172 C CA . TRP A 1 147 ? 25.351 33.388 51.469 1.00 13.12 147 TRP A CA 1
ATOM 1173 C C . TRP A 1 147 ? 23.857 33.110 51.371 1.00 12.67 147 TRP A C 1
ATOM 1174 O O . TRP A 1 147 ? 23.072 34.044 51.454 1.00 15.53 147 TRP A O 1
ATOM 1185 N N . THR A 1 148 ? 23.473 31.852 51.156 1.00 14.73 148 THR A N 1
ATOM 1186 C CA . THR A 1 148 ? 22.052 31.501 51.009 1.00 16.59 148 THR A CA 1
ATOM 1187 C C . THR A 1 148 ? 21.541 31.001 52.345 1.00 14.73 148 THR A C 1
ATOM 1188 O O . THR A 1 148 ? 22.114 30.067 52.912 1.00 20.10 148 THR A O 1
ATOM 1192 N N . THR A 1 149 ? 20.476 31.602 52.859 1.00 14.86 149 THR A N 1
ATOM 1193 C CA . THR A 1 149 ? 19.993 31.177 54.168 1.00 15.34 149 THR A CA 1
ATOM 1194 C C . THR A 1 149 ? 18.928 30.099 54.004 1.00 16.70 149 THR A C 1
ATOM 1195 O O . THR A 1 149 ? 18.154 30.117 53.046 1.00 16.39 149 THR A O 1
ATOM 1199 N N . LEU A 1 150 ? 18.916 29.141 54.928 1.00 16.57 150 LEU A N 1
ATOM 1200 C CA . LEU A 1 150 ? 17.909 28.081 54.935 1.00 17.50 150 LEU A CA 1
ATOM 1201 C C . LEU A 1 150 ? 16.754 28.448 55.851 1.00 16.12 150 LEU A C 1
ATOM 1202 O O . LEU A 1 150 ? 15.717 27.779 55.867 1.00 18.62 150 LEU A O 1
ATOM 1207 N N . ASP A 1 151 ? 16.956 29.511 56.625 1.00 17.71 151 ASP A N 1
ATOM 1208 C CA . ASP A 1 151 ? 16.023 29.926 57.664 1.00 16.48 151 ASP A CA 1
ATOM 1209 C C . ASP A 1 151 ? 15.766 31.413 57.533 1.00 17.01 151 ASP A C 1
ATOM 1210 O O . ASP A 1 151 ? 16.536 32.106 56.862 1.00 19.20 151 ASP A O 1
ATOM 1215 N N . GLU A 1 152 ? 14.706 31.913 58.169 1.00 17.33 152 GLU A N 1
ATOM 1216 C CA . GLU A 1 152 ? 14.602 33.357 58.337 1.00 18.97 152 GLU A CA 1
ATOM 1217 C C . GLU A 1 152 ? 15.902 33.868 58.959 1.00 18.76 152 GLU A C 1
ATOM 1218 O O . GLU A 1 152 ? 16.422 33.269 59.906 1.00 20.40 152 GLU A O 1
ATOM 1224 N N . ALA A 1 153 ? 16.424 34.964 58.425 1.00 15.59 153 ALA A N 1
ATOM 1225 C CA . ALA A 1 153 ? 17.584 35.612 59.005 1.00 13.48 153 ALA A CA 1
ATOM 1226 C C . ALA A 1 153 ? 17.208 37.025 59.416 1.00 18.88 153 ALA A C 1
ATOM 1227 O O . ALA A 1 153 ? 16.814 37.835 58.584 1.00 20.19 153 ALA A O 1
ATOM 1229 N N . THR A 1 154 ? 17.297 37.303 60.709 1.00 17.53 154 THR A N 1
ATOM 1230 C CA . THR A 1 154 ? 16.977 38.630 61.224 1.00 14.40 154 THR A CA 1
ATOM 1231 C C . THR A 1 154 ? 18.162 39.200 61.978 1.00 16.74 154 THR A C 1
ATOM 1232 O O . THR A 1 154 ? 19.157 38.505 62.210 1.00 19.22 154 THR A O 1
ATOM 1236 N N . VAL A 1 155 ? 18.048 40.448 62.410 1.00 17.34 155 VAL A N 1
ATOM 1237 C CA . VAL A 1 155 ? 19.139 41.017 63.179 1.00 21.35 155 VAL A CA 1
ATOM 1238 C C . VAL A 1 155 ? 19.324 40.204 64.457 1.00 23.49 155 VAL A C 1
ATOM 1239 O O . VAL A 1 155 ? 20.451 39.910 64.847 1.00 27.01 155 VAL A O 1
ATOM 1243 N N . GLU A 1 156 ? 18.219 39.778 65.062 1.00 22.48 156 GLU A N 1
ATOM 1244 C CA . GLU A 1 156 ? 18.298 39.039 66.316 1.00 21.24 156 GLU A CA 1
ATOM 1245 C C . GLU A 1 156 ? 18.721 37.586 66.150 1.00 20.69 156 GLU A C 1
ATOM 1246 O O . GLU A 1 156 ? 19.089 36.938 67.122 1.00 25.77 156 GLU A O 1
ATOM 1252 N N . SER A 1 157 ? 18.674 37.059 64.932 1.00 22.32 157 SER A N 1
ATOM 1253 C CA . SER A 1 157 ? 19.055 35.664 64.723 1.00 17.95 157 SER A CA 1
ATOM 1254 C C . SER A 1 157 ? 20.468 35.561 64.155 1.00 23.60 157 SER A C 1
ATOM 1255 O O . SER A 1 157 ? 20.989 34.466 63.958 1.00 26.88 157 SER A O 1
ATOM 1258 N N . GLY A 1 158 ? 21.079 36.710 63.891 1.00 25.03 158 GLY A N 1
ATOM 1259 C CA . GLY A 1 158 ? 22.444 36.750 63.395 1.00 25.56 158 GLY A CA 1
ATOM 1260 C C . GLY A 1 158 ? 22.620 36.941 61.897 1.00 27.77 158 GLY A C 1
ATOM 1261 O O . GLY A 1 158 ? 23.525 36.364 61.299 1.00 27.82 158 GLY A O 1
ATOM 1262 N N . CYS A 1 159 ? 21.770 37.759 61.277 1.00 17.49 159 CYS A N 1
ATOM 1263 C CA . CYS A 1 159 ? 21.957 38.077 59.864 1.00 18.35 159 CYS A CA 1
ATOM 1264 C C . CYS A 1 159 ? 23.225 38.914 59.694 1.00 16.55 159 CYS A C 1
ATOM 1265 O O . CYS A 1 159 ? 23.800 39.388 60.670 1.00 16.92 159 CYS A O 1
ATOM 1268 N N . LEU A 1 160 ? 23.672 39.072 58.452 1.00 15.84 160 LEU A N 1
ATOM 1269 C CA . LEU A 1 160 ? 24.872 39.846 58.156 1.00 14.83 160 LEU A CA 1
ATOM 1270 C C . LEU A 1 160 ? 24.578 41.337 58.116 1.00 16.31 160 LEU A C 1
ATOM 1271 O O . LEU A 1 160 ? 23.483 41.762 57.751 1.00 15.67 160 LEU A O 1
ATOM 1276 N N . HIS A 1 161 ? 25.589 42.109 58.485 1.00 14.90 161 HIS A N 1
ATOM 1277 C CA . HIS A 1 161 ? 25.597 43.555 58.379 1.00 11.79 161 HIS A CA 1
ATOM 1278 C C . HIS A 1 161 ? 26.812 43.926 57.550 1.00 13.54 161 HIS A C 1
ATOM 1279 O O . HIS A 1 161 ? 27.860 43.301 57.695 1.00 14.41 161 HIS A O 1
ATOM 1286 N N . TYR A 1 162 ? 26.692 44.961 56.733 1.00 12.86 162 TYR A N 1
ATOM 1287 C CA . TYR A 1 162 ? 27.801 45.404 55.886 1.00 10.90 162 TYR A CA 1
ATOM 1288 C C . TYR A 1 162 ? 28.187 46.860 56.074 1.00 14.71 162 TYR A C 1
ATOM 1289 O O . TYR A 1 162 ? 27.376 47.674 56.503 1.00 14.58 162 TYR A O 1
ATOM 1298 N N . LEU A 1 163 ? 29.430 47.189 55.715 1.00 14.31 163 LEU A N 1
ATOM 1299 C CA . LEU A 1 163 ? 29.836 48.585 55.574 1.00 12.73 163 LEU A CA 1
ATOM 1300 C C . LEU A 1 163 ? 29.779 48.967 54.103 1.00 13.59 163 LEU A C 1
ATOM 1301 O O . LEU A 1 163 ? 30.677 48.608 53.344 1.00 16.23 163 LEU A O 1
ATOM 1306 N N . PRO A 1 164 ? 28.717 49.681 53.687 1.00 15.98 164 PRO A N 1
ATOM 1307 C CA . PRO A 1 164 ? 28.562 50.015 52.267 1.00 12.77 164 PRO A CA 1
ATOM 1308 C C . PRO A 1 164 ? 29.759 50.777 51.724 1.00 15.54 164 PRO A C 1
ATOM 1309 O O . PRO A 1 164 ? 30.203 51.746 52.348 1.00 20.15 164 PRO A O 1
ATOM 1313 N N . GLY A 1 165 ? 30.264 50.335 50.577 1.00 16.21 165 GLY A N 1
ATOM 1314 C CA . GLY A 1 165 ? 31.339 51.035 49.912 1.00 17.72 165 GLY A CA 1
ATOM 1315 C C . GLY A 1 165 ? 32.703 50.626 50.419 1.00 16.72 165 GLY A C 1
ATOM 1316 O O . GLY A 1 165 ? 33.722 51.032 49.859 1.00 16.33 165 GLY A O 1
ATOM 1317 N N . GLY A 1 166 ? 32.731 49.800 51.465 1.00 15.66 166 GLY A N 1
ATOM 1318 C CA . GLY A 1 166 ? 33.992 49.447 52.106 1.00 15.37 166 GLY A CA 1
ATOM 1319 C C . GLY A 1 166 ? 34.927 48.626 51.241 1.00 15.88 166 GLY A C 1
ATOM 1320 O O . GLY A 1 166 ? 36.124 48.517 51.530 1.00 16.65 166 GLY A O 1
ATOM 1321 N N . HIS A 1 167 ? 34.387 48.020 50.192 1.00 15.76 167 HIS A N 1
ATOM 1322 C CA . HIS A 1 167 ? 35.211 47.233 49.282 1.00 13.88 167 HIS A CA 1
ATOM 1323 C C . HIS A 1 167 ? 36.123 48.111 48.420 1.00 17.51 167 HIS A C 1
ATOM 1324 O O . HIS A 1 167 ? 37.010 47.586 47.751 1.00 16.38 167 HIS A O 1
ATOM 1331 N N . ARG A 1 168 ? 35.909 49.431 48.421 1.00 15.17 168 ARG A N 1
ATOM 1332 C CA . ARG A 1 168 ? 36.813 50.340 47.714 1.00 14.60 168 ARG A CA 1
ATOM 1333 C C . ARG A 1 168 ? 37.832 50.954 48.660 1.00 15.23 168 ARG A C 1
ATOM 1334 O O . ARG A 1 168 ? 38.694 51.711 48.243 1.00 18.05 168 ARG A O 1
ATOM 1342 N N . GLY A 1 169 ? 37.708 50.623 49.943 1.00 14.84 169 GLY A N 1
ATOM 1343 C CA . GLY A 1 169 ? 38.661 51.079 50.945 1.00 15.48 169 GLY A CA 1
ATOM 1344 C C . GLY A 1 169 ? 39.789 50.074 51.087 1.00 17.84 169 GLY A C 1
ATOM 1345 O O . GLY A 1 169 ? 39.877 49.110 50.325 1.00 17.31 169 GLY A O 1
ATOM 1346 N N . PRO A 1 170 ? 40.663 50.283 52.079 1.00 19.54 170 PRO A N 1
ATOM 1347 C CA . PRO A 1 170 ? 41.763 49.335 52.270 1.00 20.11 170 PRO A CA 1
ATOM 1348 C C . PRO A 1 170 ? 41.286 48.024 52.874 1.00 15.49 170 PRO A C 1
ATOM 1349 O O . PRO A 1 170 ? 40.157 47.930 53.385 1.00 16.63 170 PRO A O 1
ATOM 1353 N N . VAL A 1 171 ? 42.141 47.013 52.814 1.00 18.19 171 VAL A N 1
ATOM 1354 C CA . VAL A 1 171 ? 42.008 45.900 53.735 1.00 17.84 171 VAL A CA 1
ATOM 1355 C C . VAL A 1 171 ? 42.446 46.484 55.066 1.00 18.65 171 VAL A C 1
ATOM 1356 O O . VAL A 1 171 ? 43.600 46.858 55.252 1.00 19.03 171 VAL A O 1
ATOM 1360 N N . LEU A 1 172 ? 41.471 46.616 55.953 1.00 15.99 172 LEU A N 1
ATOM 1361 C CA . LEU A 1 172 ? 41.618 47.251 57.256 1.00 15.81 172 LEU A CA 1
ATOM 1362 C C . LEU A 1 172 ? 42.547 46.472 58.166 1.00 16.33 172 LEU A C 1
ATOM 1363 O O . LEU A 1 172 ? 42.760 45.284 57.959 1.00 16.58 172 LEU A O 1
ATOM 1368 N N . PRO A 1 173 ? 43.125 47.147 59.171 1.00 19.81 173 PRO A N 1
ATOM 1369 C CA . PRO A 1 173 ? 43.949 46.386 60.110 1.00 21.93 173 PRO A CA 1
ATOM 1370 C C . PRO A 1 173 ? 43.121 45.302 60.790 1.00 21.02 173 PRO A C 1
ATOM 1371 O O . PRO A 1 173 ? 42.045 45.588 61.307 1.00 21.18 173 PRO A O 1
ATOM 1375 N N . HIS A 1 174 ? 43.612 44.073 60.780 1.00 19.77 174 HIS A N 1
ATOM 1376 C CA . HIS A 1 174 ? 42.930 42.997 61.487 1.00 21.51 174 HIS A CA 1
ATOM 1377 C C . HIS A 1 174 ? 43.859 42.405 62.534 1.00 20.98 174 HIS A C 1
ATOM 1378 O O . HIS A 1 174 ? 45.081 42.545 62.462 1.00 19.79 174 HIS A O 1
ATOM 1385 N N . HIS A 1 175 ? 43.275 41.731 63.510 1.00 19.33 175 HIS A N 1
ATOM 1386 C CA . HIS A 1 175 ? 44.068 40.966 64.458 1.00 22.30 175 HIS A CA 1
ATOM 1387 C C . HIS A 1 175 ? 43.312 39.705 64.792 1.00 20.68 175 HIS A C 1
ATOM 1388 O O . HIS A 1 175 ? 42.110 39.626 64.572 1.00 19.04 175 HIS A O 1
ATOM 1395 N N . HIS A 1 176 ? 44.018 38.705 65.293 1.00 26.84 176 HIS A N 1
ATOM 1396 C CA . HIS A 1 176 ? 43.330 37.523 65.761 1.00 27.58 176 HIS A CA 1
ATOM 1397 C C . HIS A 1 176 ? 42.517 37.879 66.993 1.00 24.59 176 HIS A C 1
ATOM 1398 O O . HIS A 1 176 ? 42.964 38.643 67.848 1.00 27.17 176 HIS A O 1
ATOM 1405 N N . ILE A 1 177 ? 41.310 37.341 67.064 1.00 25.26 177 ILE A N 1
ATOM 1406 C CA . ILE A 1 177 ? 40.476 37.495 68.246 1.00 26.82 177 ILE A CA 1
ATOM 1407 C C . ILE A 1 177 ? 41.258 37.010 69.473 1.00 30.51 177 ILE A C 1
ATOM 1408 O O . ILE A 1 177 ? 41.231 37.643 70.530 1.00 31.56 177 ILE A O 1
ATOM 1413 N N . ASP A 1 178 ? 41.986 35.909 69.297 1.00 29.65 178 ASP A N 1
ATOM 1414 C CA . ASP A 1 178 ? 42.944 35.403 70.280 1.00 33.32 178 ASP A CA 1
ATOM 1415 C C . ASP A 1 178 ? 44.187 34.909 69.549 1.00 32.84 178 ASP A C 1
ATOM 1416 O O . ASP A 1 178 ? 44.118 33.945 68.787 1.00 31.10 178 ASP A O 1
ATOM 1421 N N . ASN A 1 179 ? 45.319 35.563 69.793 1.00 36.28 179 ASN A N 1
ATOM 1422 C CA . ASN A 1 179 ? 46.575 35.208 69.138 1.00 36.42 179 ASN A CA 1
ATOM 1423 C C . ASN A 1 179 ? 47.008 33.763 69.420 1.00 36.01 179 ASN A C 1
ATOM 1424 O O . ASN A 1 179 ? 47.695 33.136 68.604 1.00 33.94 179 ASN A O 1
ATOM 1429 N N . ASP A 1 180 ? 46.608 33.245 70.578 1.00 32.18 180 ASP A N 1
ATOM 1430 C CA . ASP A 1 180 ? 46.929 31.871 70.966 1.00 38.94 180 ASP A CA 1
ATOM 1431 C C . ASP A 1 180 ? 45.791 30.894 70.657 1.00 41.52 180 ASP A C 1
ATOM 1432 O O . ASP A 1 180 ? 45.843 29.725 71.043 1.00 41.32 180 ASP A O 1
ATOM 1437 N N . ASP A 1 181 ? 44.764 31.380 69.966 1.00 41.51 181 ASP A N 1
ATOM 1438 C CA . ASP A 1 181 ? 43.631 30.549 69.560 1.00 39.14 181 ASP A CA 1
ATOM 1439 C C . ASP A 1 181 ? 43.125 31.037 68.198 1.00 31.22 181 ASP A C 1
ATOM 1440 O O . ASP A 1 181 ? 41.994 31.506 68.052 1.00 26.01 181 ASP A O 1
ATOM 1445 N N . ARG A 1 182 ? 43.983 30.923 67.190 1.00 28.73 182 ARG A N 1
ATOM 1446 C CA . ARG A 1 182 ? 43.754 31.597 65.919 1.00 25.28 182 ARG A CA 1
ATOM 1447 C C . ARG A 1 182 ? 42.552 31.096 65.125 1.00 30.64 182 ARG A C 1
ATOM 1448 O O . ARG A 1 182 ? 41.994 31.828 64.307 1.00 29.53 182 ARG A O 1
ATOM 1456 N N . ILE A 1 183 ? 42.135 29.866 65.390 1.00 31.28 183 ILE A N 1
ATOM 1457 C CA . ILE A 1 183 ? 40.996 29.288 64.690 1.00 23.99 183 ILE A CA 1
ATOM 1458 C C . ILE A 1 183 ? 39.689 30.057 64.952 1.00 23.17 183 ILE A C 1
ATOM 1459 O O . ILE A 1 183 ? 38.731 29.929 64.188 1.00 26.92 183 ILE A O 1
ATOM 1464 N N . ARG A 1 184 ? 39.663 30.879 65.999 1.00 27.18 184 ARG A N 1
ATOM 1465 C CA . ARG A 1 184 ? 38.481 31.691 66.307 1.00 23.48 184 ARG A CA 1
ATOM 1466 C C . ARG A 1 184 ? 38.283 32.768 65.258 1.00 24.52 184 ARG A C 1
ATOM 1467 O O . ARG A 1 184 ? 37.173 33.292 65.083 1.00 28.00 184 ARG A O 1
ATOM 1475 N N . GLY A 1 185 ? 39.359 33.090 64.545 1.00 21.59 185 GLY A N 1
ATOM 1476 C CA . GLY A 1 185 ? 39.249 33.969 63.393 1.00 22.09 185 GLY A CA 1
ATOM 1477 C C . GLY A 1 185 ? 39.844 35.339 63.629 1.00 22.27 185 GLY A C 1
ATOM 1478 O O . GLY A 1 185 ? 40.487 35.583 64.668 1.00 22.15 185 GLY A O 1
ATOM 1479 N N . LEU A 1 186 ? 39.617 36.218 62.655 1.00 19.11 186 LEU A N 1
ATOM 1480 C CA . LEU A 1 186 ? 40.154 37.575 62.641 1.00 20.95 186 LEU A CA 1
ATOM 1481 C C . LEU A 1 186 ? 39.071 38.612 62.899 1.00 21.89 186 LEU A C 1
ATOM 1482 O O . LEU A 1 186 ? 37.886 38.354 62.665 1.00 21.16 186 LEU A O 1
ATOM 1487 N N . MET A 1 187 ? 39.474 39.790 63.366 1.00 18.71 187 MET A N 1
ATOM 1488 C CA . MET A 1 187 ? 38.546 40.907 63.458 1.00 17.25 187 MET A CA 1
ATOM 1489 C C . MET A 1 187 ? 39.236 42.228 63.201 1.00 19.80 187 MET A C 1
ATOM 1490 O O . MET A 1 187 ? 40.460 42.327 63.303 1.00 24.56 187 MET A O 1
ATOM 1495 N N . THR A 1 188 ? 38.439 43.240 62.864 1.00 19.62 188 THR A N 1
ATOM 1496 C CA . THR A 1 188 ? 38.947 44.601 62.805 1.00 17.85 188 THR A CA 1
ATOM 1497 C C . THR A 1 188 ? 38.139 45.486 63.749 1.00 21.88 188 THR A C 1
ATOM 1498 O O . THR A 1 188 ? 36.955 45.241 63.964 1.00 17.85 188 THR A O 1
ATOM 1502 N N . ASP A 1 189 ? 38.792 46.492 64.322 1.00 22.81 189 ASP A N 1
ATOM 1503 C CA . ASP A 1 189 ? 38.128 47.481 65.168 1.00 22.12 189 ASP A CA 1
ATOM 1504 C C . ASP A 1 189 ? 37.766 48.710 64.348 1.00 24.01 189 ASP A C 1
ATOM 1505 O O . ASP A 1 189 ? 37.175 49.658 64.850 1.00 29.03 189 ASP A O 1
ATOM 1510 N N . ASP A 1 190 ? 38.141 48.694 63.079 1.00 21.18 190 ASP A N 1
ATOM 1511 C CA . ASP A 1 190 ? 38.107 49.905 62.277 1.00 19.23 190 ASP A CA 1
ATOM 1512 C C . ASP A 1 190 ? 36.890 50.020 61.379 1.00 27.69 190 ASP A C 1
ATOM 1513 O O . ASP A 1 190 ? 36.985 50.484 60.243 1.00 31.91 190 ASP A O 1
ATOM 1518 N N . VAL A 1 191 ? 35.736 49.610 61.906 1.00 21.83 191 VAL A N 1
ATOM 1519 C CA . VAL A 1 191 ? 34.458 49.846 61.245 1.00 22.23 191 VAL A CA 1
ATOM 1520 C C . VAL A 1 191 ? 33.543 50.604 62.203 1.00 25.92 191 VAL A C 1
ATOM 1521 O O . VAL A 1 191 ? 33.437 50.248 63.373 1.00 27.55 191 VAL A O 1
ATOM 1525 N N . ASP A 1 192 ? 32.898 51.651 61.708 1.00 26.14 192 ASP A N 1
ATOM 1526 C CA . ASP A 1 192 ? 31.944 52.409 62.510 1.00 27.15 192 ASP A CA 1
ATOM 1527 C C . ASP A 1 192 ? 30.567 51.754 62.397 1.00 24.72 192 ASP A C 1
ATOM 1528 O O . ASP A 1 192 ? 29.953 51.801 61.338 1.00 24.91 192 ASP A O 1
ATOM 1533 N N . PRO A 1 193 ? 30.086 51.144 63.492 1.00 28.33 193 PRO A N 1
ATOM 1534 C CA . PRO A 1 193 ? 28.827 50.392 63.479 1.00 32.59 193 PRO A CA 1
ATOM 1535 C C . PRO A 1 193 ? 27.621 51.238 63.077 1.00 30.66 193 PRO A C 1
ATOM 1536 O O . PRO A 1 193 ? 26.658 50.679 62.570 1.00 23.87 193 PRO A O 1
ATOM 1540 N N . THR A 1 194 ? 27.667 52.553 63.284 1.00 32.56 194 THR A N 1
ATOM 1541 C CA . THR A 1 194 ? 26.541 53.398 62.894 1.00 38.20 194 THR A CA 1
ATOM 1542 C C . THR A 1 194 ? 26.462 53.557 61.380 1.00 35.92 194 THR A C 1
ATOM 1543 O O . THR A 1 194 ? 25.464 54.044 60.861 1.00 31.20 194 THR A O 1
ATOM 1547 N N . SER A 1 195 ? 27.520 53.153 60.680 1.00 30.25 195 SER A N 1
ATOM 1548 C CA . SER A 1 195 ? 27.532 53.190 59.219 1.00 27.00 195 SER A CA 1
ATOM 1549 C C . SER A 1 195 ? 27.046 51.869 58.622 1.00 17.57 195 SER A C 1
ATOM 1550 O O . SER A 1 195 ? 26.845 51.760 57.417 1.00 22.99 195 SER A O 1
ATOM 1553 N N . ALA A 1 196 ? 26.830 50.878 59.476 1.00 20.65 196 ALA A N 1
ATOM 1554 C CA . ALA A 1 196 ? 26.456 49.545 59.010 1.00 19.03 196 ALA A CA 1
ATOM 1555 C C . ALA A 1 196 ? 25.021 49.471 58.500 1.00 19.40 196 ALA A C 1
ATOM 1556 O O . ALA A 1 196 ? 24.127 50.213 58.938 1.00 20.17 196 ALA A O 1
ATOM 1558 N N . VAL A 1 197 ? 24.807 48.542 57.580 1.00 14.85 197 VAL A N 1
ATOM 1559 C CA A VAL A 1 197 ? 23.485 48.261 57.050 0.83 14.99 197 VAL A CA 1
ATOM 1560 C CA B VAL A 1 197 ? 23.463 48.267 57.105 0.17 15.43 197 VAL A CA 1
ATOM 1561 C C . VAL A 1 197 ? 23.189 46.771 57.211 1.00 16.97 197 VAL A C 1
ATOM 1562 O O . VAL A 1 197 ? 24.002 45.943 56.827 1.00 16.77 197 VAL A O 1
ATOM 1569 N N . ALA A 1 198 ? 22.036 46.425 57.789 1.00 12.81 198 ALA A N 1
ATOM 1570 C CA . ALA A 1 198 ? 21.716 45.016 58.024 1.00 14.32 198 ALA A CA 1
ATOM 1571 C C . ALA A 1 198 ? 20.941 44.435 56.862 1.00 16.67 198 ALA A C 1
ATOM 1572 O O . ALA A 1 198 ? 20.182 45.147 56.212 1.00 15.09 198 ALA A O 1
ATOM 1574 N N . CYS A 1 199 ? 21.112 43.134 56.641 1.00 16.25 199 CYS A N 1
ATOM 1575 C CA . CYS A 1 199 ? 20.481 42.441 55.525 1.00 16.11 199 CYS A CA 1
ATOM 1576 C C . CYS A 1 199 ? 19.662 41.235 55.965 1.00 14.20 199 CYS A C 1
ATOM 1577 O O . CYS A 1 199 ? 20.069 40.087 55.752 1.00 16.40 199 CYS A O 1
ATOM 1580 N N . PRO A 1 200 ? 18.489 41.486 56.566 1.00 17.01 200 PRO A N 1
ATOM 1581 C CA . PRO A 1 200 ? 17.630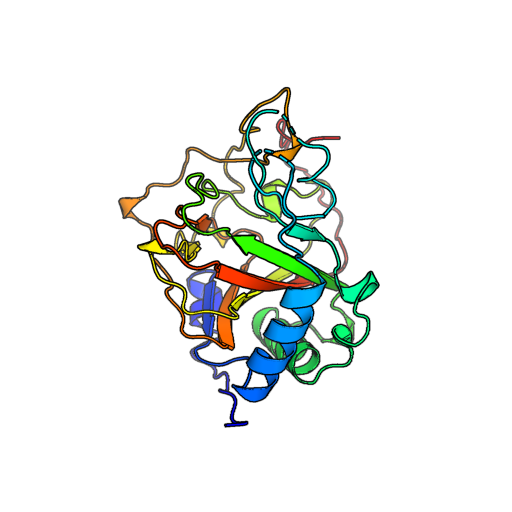 40.344 56.884 1.00 16.51 200 PRO A CA 1
ATOM 1582 C C . PRO A 1 200 ? 17.142 39.649 55.613 1.00 14.42 200 PRO A C 1
ATOM 1583 O O . PRO A 1 200 ? 17.078 40.273 54.549 1.00 17.93 200 PRO A O 1
ATOM 1587 N N . LEU A 1 201 ? 16.836 38.361 55.737 1.00 14.05 201 LEU A N 1
ATOM 1588 C CA . LEU A 1 201 ? 16.439 37.521 54.614 1.00 12.07 201 LEU A CA 1
ATOM 1589 C C . LEU A 1 201 ? 15.341 36.573 55.022 1.00 14.66 201 LEU A C 1
ATOM 1590 O O . LEU A 1 201 ? 15.245 36.184 56.185 1.00 15.61 201 LEU A O 1
ATOM 1595 N N . ALA A 1 202 ? 14.531 36.187 54.046 1.00 13.61 202 ALA A N 1
ATOM 1596 C CA . ALA A 1 202 ? 13.595 35.088 54.220 1.00 14.63 202 ALA A CA 1
ATOM 1597 C C . ALA A 1 202 ? 14.300 33.809 53.766 1.00 15.47 202 ALA A C 1
ATOM 1598 O O . ALA A 1 202 ? 15.343 33.886 53.100 1.00 16.91 202 ALA A O 1
ATOM 1600 N N . PRO A 1 203 ? 13.759 32.632 54.127 1.00 15.47 203 PRO A N 1
ATOM 1601 C CA . PRO A 1 203 ? 14.390 31.381 53.695 1.00 14.70 203 PRO A CA 1
ATOM 1602 C C . PRO A 1 203 ? 14.550 31.306 52.178 1.00 18.50 203 PRO A C 1
ATOM 1603 O O . PRO A 1 203 ? 13.630 31.645 51.436 1.00 17.18 203 PRO A O 1
ATOM 1607 N N . GLY A 1 204 ? 15.737 30.904 51.731 1.00 16.32 204 GLY A N 1
ATOM 1608 C CA . GLY A 1 204 ? 16.027 30.843 50.309 1.00 14.48 204 GLY A CA 1
ATOM 1609 C C . GLY A 1 204 ? 16.565 32.139 49.739 1.00 15.08 204 GLY A C 1
ATOM 1610 O O . GLY A 1 204 ? 16.977 32.175 48.579 1.00 15.35 204 GLY A O 1
ATOM 1611 N N . GLY A 1 205 ? 16.551 33.199 50.546 1.00 13.51 205 GLY A N 1
ATOM 1612 C CA . GLY A 1 205 ? 17.168 34.462 50.168 1.00 11.08 205 GLY A CA 1
ATOM 1613 C C . GLY A 1 205 ? 18.673 34.363 50.310 1.00 11.22 205 GLY A C 1
ATOM 1614 O O . GLY A 1 205 ? 19.177 33.437 50.933 1.00 13.90 205 GLY A O 1
ATOM 1615 N N . ALA A 1 206 ? 19.389 35.310 49.719 1.00 11.17 206 ALA A N 1
ATOM 1616 C CA . ALA A 1 206 ? 20.846 35.324 49.857 1.00 12.86 206 ALA A CA 1
ATOM 1617 C C . ALA A 1 206 ? 21.366 36.728 49.909 1.00 10.80 206 ALA A C 1
ATOM 1618 O O . ALA A 1 206 ? 20.742 37.663 49.409 1.00 13.17 206 ALA A O 1
ATOM 1620 N N . VAL A 1 207 ? 22.543 36.873 50.51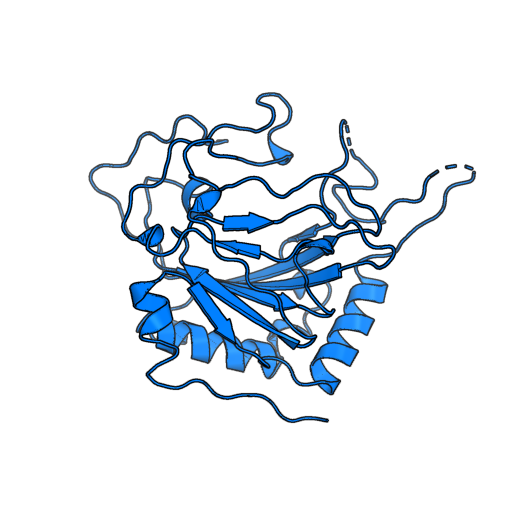1 1.00 11.15 207 VAL A N 1
ATOM 1621 C CA . VAL A 1 207 ? 23.294 38.091 50.366 1.00 12.99 207 VAL A CA 1
ATOM 1622 C C . VAL A 1 207 ? 24.575 37.724 49.636 1.00 10.92 207 VAL A C 1
ATOM 1623 O O . VAL A 1 207 ? 25.106 36.605 49.772 1.00 12.75 207 VAL A O 1
ATOM 1627 N N . VAL A 1 208 ? 25.008 38.657 48.813 1.00 11.40 208 VAL A N 1
ATOM 1628 C CA . VAL A 1 208 ? 26.233 38.502 48.024 1.00 11.69 208 VAL A CA 1
ATOM 1629 C C . VAL A 1 208 ? 27.207 39.606 48.418 1.00 13.17 208 VAL A C 1
ATOM 1630 O O . VAL A 1 208 ? 26.816 40.761 48.451 1.00 16.29 208 VAL A O 1
ATOM 1634 N N . HIS A 1 209 ? 28.469 39.286 48.714 1.00 13.03 209 HIS A N 1
ATOM 1635 C CA . HIS A 1 209 ? 29.412 40.370 48.995 1.00 12.87 209 HIS A CA 1
ATOM 1636 C C . HIS A 1 209 ? 30.802 40.110 48.460 1.00 10.34 209 HIS A C 1
ATOM 1637 O O . HIS A 1 209 ? 31.279 38.972 48.402 1.00 14.49 209 HIS A O 1
ATOM 1644 N N . ASP A 1 210 ? 31.433 41.211 48.093 1.00 11.18 210 ASP A N 1
ATOM 1645 C CA . ASP A 1 210 ? 32.812 41.223 47.601 1.00 11.27 210 ASP A CA 1
ATOM 1646 C C . ASP A 1 210 ? 33.808 40.764 48.674 1.00 15.13 210 ASP A C 1
ATOM 1647 O O . ASP A 1 210 ? 33.558 40.907 49.867 1.00 12.46 210 ASP A O 1
ATOM 1652 N N . PHE A 1 211 ? 34.940 40.216 48.245 1.00 12.83 211 PHE A N 1
ATOM 1653 C CA . PHE A 1 211 ? 35.988 39.814 49.170 1.00 14.70 211 PHE A CA 1
ATOM 1654 C C . PHE A 1 211 ? 36.447 40.952 50.086 1.00 15.93 211 PHE A C 1
ATOM 1655 O O . PHE A 1 211 ? 36.996 40.698 51.167 1.00 17.98 211 PHE A O 1
ATOM 1663 N N . ARG A 1 212 ? 36.258 42.201 49.665 1.00 13.53 212 ARG A N 1
ATOM 1664 C CA . ARG A 1 212 ? 36.769 43.320 50.469 1.00 16.18 212 ARG A CA 1
ATOM 1665 C C . ARG A 1 212 ? 35.673 44.077 51.238 1.00 17.96 212 ARG A C 1
ATOM 1666 O O . ARG A 1 212 ? 35.958 45.034 51.950 1.00 16.13 212 ARG A O 1
ATOM 1674 N N . THR A 1 213 ? 34.421 43.662 51.113 1.00 13.58 213 THR A N 1
ATOM 1675 C CA . THR A 1 213 ? 33.382 44.357 51.871 1.00 11.42 213 THR A CA 1
ATOM 1676 C C . THR A 1 213 ? 33.377 43.957 53.344 1.00 10.64 213 THR A C 1
ATOM 1677 O O . THR A 1 213 ? 33.201 42.789 53.661 1.00 14.31 213 THR A O 1
ATOM 1681 N N . PRO A 1 214 ? 33.556 44.932 54.253 1.00 12.66 214 PRO A N 1
ATOM 1682 C CA . PRO A 1 214 ? 33.505 44.553 55.672 1.00 12.51 214 PRO A CA 1
ATOM 1683 C C . PRO A 1 214 ? 32.122 44.047 56.064 1.00 14.83 214 PRO A C 1
ATOM 1684 O O . PRO A 1 214 ? 31.102 44.602 55.617 1.00 13.72 214 PRO A O 1
ATOM 1688 N N . HIS A 1 215 ? 32.082 42.980 56.856 1.00 13.18 215 HIS A N 1
ATOM 1689 C CA . HIS A 1 215 ? 30.800 42.497 57.353 1.00 15.06 215 HIS A CA 1
ATOM 1690 C C . HIS A 1 215 ? 30.902 41.943 58.763 1.00 15.63 215 HIS A C 1
ATOM 1691 O O . HIS A 1 215 ? 31.982 41.639 59.253 1.00 14.92 215 HIS A O 1
ATOM 1698 N N . TYR A 1 216 ? 29.739 41.819 59.395 1.00 13.35 216 TYR A N 1
ATOM 1699 C CA . TYR A 1 216 ? 29.603 41.436 60.797 1.00 16.16 216 TYR A CA 1
ATOM 1700 C C . TYR A 1 216 ? 28.341 40.606 60.894 1.00 17.47 216 TYR A C 1
ATOM 1701 O O . TYR A 1 216 ? 27.414 40.815 60.119 1.00 15.49 216 TYR A O 1
ATOM 1710 N N . ALA A 1 217 ? 28.300 39.655 61.819 1.00 19.50 217 ALA A N 1
ATOM 1711 C CA . ALA A 1 217 ? 27.041 38.969 62.110 1.00 22.00 217 ALA A CA 1
ATOM 1712 C C . ALA A 1 217 ? 26.803 38.957 63.601 1.00 26.41 217 ALA A C 1
ATOM 1713 O O . ALA A 1 217 ? 27.707 38.664 64.378 1.00 22.21 217 ALA A O 1
ATOM 1715 N N . GLY A 1 218 ? 25.578 39.271 64.000 1.00 24.05 218 GLY A N 1
ATOM 1716 C CA . GLY A 1 218 ? 25.240 39.293 65.404 1.00 18.12 218 GLY A CA 1
ATOM 1717 C C . GLY A 1 218 ? 25.089 37.889 65.959 1.00 18.00 218 GLY A C 1
ATOM 1718 O O . GLY A 1 218 ? 25.130 36.900 65.219 1.00 21.21 218 GLY A O 1
ATOM 1719 N N . PRO A 1 219 ? 24.929 37.790 67.276 1.00 20.90 219 PRO A N 1
ATOM 1720 C CA . PRO A 1 219 ? 24.653 36.501 67.916 1.00 22.20 219 PRO A CA 1
ATOM 1721 C C . PRO A 1 219 ? 23.269 35.986 67.529 1.00 21.98 219 PRO A C 1
ATOM 1722 O O . PRO A 1 219 ? 22.441 36.762 67.049 1.00 21.67 219 PRO A O 1
ATOM 1726 N N . ASN A 1 220 ? 23.016 34.700 67.730 1.00 21.69 220 ASN A N 1
ATOM 1727 C CA . ASN A 1 220 ? 21.664 34.187 67.516 1.00 21.47 220 ASN A CA 1
ATOM 1728 C C . ASN A 1 220 ? 20.918 34.198 68.833 1.00 26.54 220 ASN A C 1
ATOM 1729 O O . ASN A 1 220 ? 21.049 33.281 69.634 1.00 23.70 220 ASN A O 1
ATOM 1734 N N . LEU A 1 221 ? 20.138 35.251 69.061 1.00 23.84 221 LEU A N 1
ATOM 1735 C CA . LEU A 1 221 ? 19.394 35.389 70.306 1.00 27.90 221 LEU A CA 1
ATOM 1736 C C . LEU A 1 221 ? 18.061 34.653 70.285 1.00 28.64 221 LEU A C 1
ATOM 1737 O O . LEU A 1 221 ? 17.212 34.901 71.125 1.00 41.29 221 LEU A O 1
ATOM 1742 N N . THR A 1 222 ? 17.877 33.749 69.334 1.00 28.77 222 THR A N 1
ATOM 1743 C CA . THR A 1 222 ? 16.602 33.055 69.199 1.00 30.86 222 THR A CA 1
ATOM 1744 C C . THR A 1 222 ? 16.747 31.589 69.584 1.00 29.71 222 THR A C 1
ATOM 1745 O O . THR A 1 222 ? 17.855 31.071 69.696 1.00 25.42 222 THR A O 1
ATOM 1749 N N . ASP A 1 223 ? 15.622 30.909 69.770 1.00 24.93 223 ASP A N 1
ATOM 1750 C CA . ASP A 1 223 ? 15.672 29.529 70.211 1.00 26.51 223 ASP A CA 1
ATOM 1751 C C . ASP A 1 223 ? 15.725 28.537 69.056 1.00 25.35 223 ASP A C 1
ATOM 1752 O O . ASP A 1 223 ? 15.581 27.335 69.273 1.00 29.08 223 ASP A O 1
ATOM 1757 N N . GLN A 1 224 ? 15.981 29.033 67.845 1.00 25.80 224 GLN A N 1
ATOM 1758 C CA . GLN A 1 224 ? 16.022 28.189 66.652 1.00 26.88 224 GLN A CA 1
ATOM 1759 C C . GLN A 1 224 ? 17.367 28.302 65.958 1.00 25.77 224 GLN A C 1
ATOM 1760 O O . GLN A 1 224 ? 17.913 29.404 65.854 1.00 28.83 224 GLN A O 1
ATOM 1766 N N . PRO A 1 225 ? 17.895 27.173 65.451 1.00 31.26 225 PRO A N 1
ATOM 1767 C CA . PRO A 1 225 ? 19.165 27.234 64.717 1.00 28.06 225 PRO A CA 1
ATOM 1768 C C . PRO A 1 225 ? 18.989 28.036 63.441 1.00 27.50 225 PRO A C 1
ATOM 1769 O O . PRO A 1 225 ? 17.885 28.093 62.901 1.00 25.00 225 PRO A O 1
ATOM 1773 N N . ARG A 1 226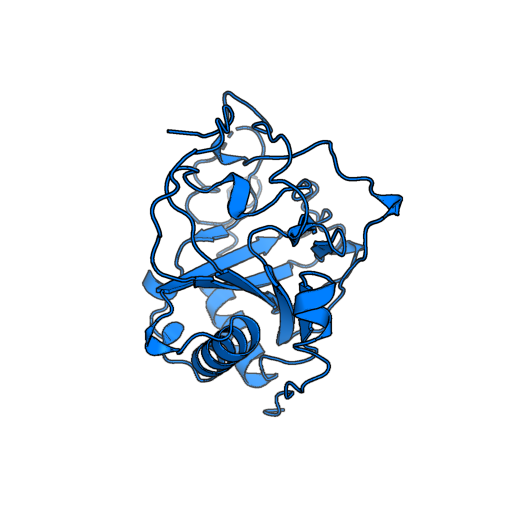 ? 20.062 28.666 62.976 1.00 21.39 226 ARG A N 1
ATOM 1774 C CA . ARG A 1 226 ? 20.024 29.437 61.752 1.00 21.10 226 ARG A CA 1
ATOM 1775 C C . ARG A 1 226 ? 21.130 28.950 60.842 1.00 23.59 226 ARG A C 1
ATOM 1776 O O . ARG A 1 226 ? 22.305 29.009 61.207 1.00 23.88 226 ARG A O 1
ATOM 1784 N N . ARG A 1 227 ? 20.743 28.453 59.674 1.00 18.71 227 ARG A N 1
ATOM 1785 C CA . ARG A 1 227 ? 21.672 27.784 58.764 1.00 17.17 227 ARG A CA 1
ATOM 1786 C C . ARG A 1 227 ? 21.906 28.575 57.491 1.00 22.60 227 ARG A C 1
ATOM 1787 O O . ARG A 1 227 ? 20.989 29.169 56.935 1.00 17.67 227 ARG A O 1
ATOM 1795 N N . ALA A 1 228 ? 23.150 28.581 57.025 1.00 18.48 228 ALA A N 1
ATOM 1796 C CA . ALA A 1 228 ? 23.477 29.247 55.774 1.00 17.60 228 ALA A CA 1
ATOM 1797 C C . ALA A 1 228 ? 24.351 28.328 54.953 1.00 21.61 228 ALA A C 1
ATOM 1798 O O . ALA A 1 228 ? 25.145 27.560 55.499 1.00 20.27 228 ALA A O 1
ATOM 1800 N N . TYR A 1 229 ? 24.185 28.389 53.638 1.00 19.73 229 TYR A N 1
ATOM 1801 C CA . TYR A 1 229 ? 25.037 27.662 52.718 1.00 18.08 229 TYR A CA 1
ATOM 1802 C C . TYR A 1 229 ? 25.742 28.707 51.876 1.00 15.96 229 TYR A C 1
ATOM 1803 O O . TYR A 1 229 ? 25.096 29.517 51.208 1.00 17.20 229 TYR A O 1
ATOM 1812 N N . VAL A 1 230 ? 27.065 28.714 51.943 1.00 15.41 230 VAL A N 1
ATOM 1813 C CA . VAL A 1 230 ? 27.836 29.776 51.323 1.00 17.86 230 VAL A CA 1
ATOM 1814 C C . VAL A 1 230 ? 28.590 29.218 50.130 1.00 18.36 230 VAL A C 1
ATOM 1815 O O . VAL A 1 230 ? 29.259 28.192 50.235 1.00 19.45 230 VAL A O 1
ATOM 1819 N N . LEU A 1 231 ? 28.472 29.885 48.988 1.00 16.99 231 LEU A N 1
ATOM 1820 C CA . LEU A 1 231 ? 29.277 29.535 47.828 1.00 12.93 231 LEU A CA 1
ATOM 1821 C C . LEU A 1 231 ? 30.229 30.676 47.550 1.00 13.57 231 LEU A C 1
ATOM 1822 O O . LEU A 1 231 ? 29.832 31.836 47.512 1.00 14.36 231 LEU A O 1
ATOM 1827 N N . VAL A 1 232 ? 31.502 30.338 47.401 1.00 15.67 232 VAL A N 1
ATOM 1828 C CA . VAL A 1 232 ? 32.534 31.308 47.085 1.00 12.42 232 VAL A CA 1
ATOM 1829 C C . VAL A 1 232 ? 32.983 31.129 45.642 1.00 12.91 232 VAL A C 1
ATOM 1830 O O . VAL A 1 232 ? 33.230 30.022 45.219 1.00 18.07 232 VAL A O 1
ATOM 1834 N N . PHE A 1 233 ? 33.022 32.223 44.889 1.00 15.25 233 PHE A N 1
ATO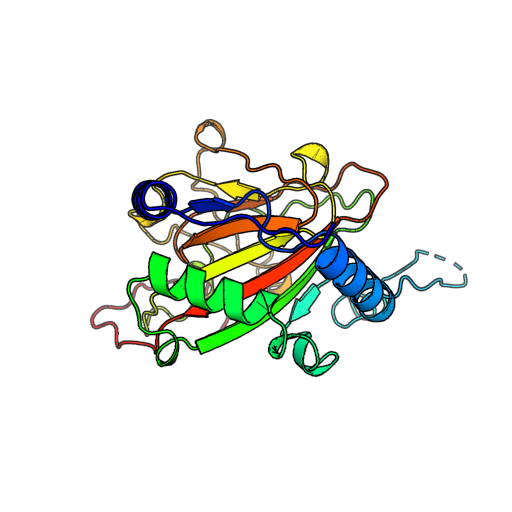M 1835 C CA . PHE A 1 233 ? 33.458 32.211 43.497 1.00 14.22 233 PHE A CA 1
ATOM 1836 C C . PHE A 1 233 ? 34.588 33.208 43.359 1.00 17.23 233 PHE A C 1
ATOM 1837 O O . PHE A 1 233 ? 34.480 34.342 43.840 1.00 16.38 233 PHE A O 1
ATOM 1845 N N . MET A 1 234 ? 35.659 32.812 42.683 1.00 19.05 234 MET A N 1
ATOM 1846 C CA . MET A 1 234 ? 36.820 33.683 42.624 1.00 18.52 234 MET A CA 1
ATOM 1847 C C . MET A 1 234 ? 37.644 33.455 41.374 1.00 19.41 234 MET A C 1
ATOM 1848 O O . MET A 1 234 ? 37.582 32.393 40.762 1.00 20.20 234 MET A O 1
ATOM 1853 N N . SER A 1 235 ? 38.437 34.459 41.020 1.00 15.85 235 SER A N 1
ATOM 1854 C CA . SER A 1 235 ? 39.339 34.345 39.881 1.00 18.92 235 SER A CA 1
ATOM 1855 C C . SER A 1 235 ? 40.582 33.579 40.283 1.00 22.71 235 SER A C 1
ATOM 1856 O O . SER A 1 235 ? 40.861 33.411 41.473 1.00 22.75 235 SER A O 1
ATOM 1859 N N . ALA A 1 236 ? 41.331 33.127 39.287 1.00 18.08 236 ALA A N 1
ATOM 1860 C CA . ALA A 1 236 ? 42.700 32.671 39.508 1.00 23.48 236 ALA A CA 1
ATOM 1861 C C . ALA A 1 236 ? 43.513 33.794 40.155 1.00 23.81 236 ALA A C 1
ATOM 1862 O O . ALA A 1 236 ? 43.202 34.978 39.984 1.00 20.78 236 ALA A O 1
ATOM 1864 N N . PRO A 1 237 ? 44.566 33.430 40.901 1.00 22.21 237 PRO A N 1
ATOM 1865 C CA . PRO A 1 237 ? 45.362 34.455 41.579 1.00 24.93 237 PRO A CA 1
ATOM 1866 C C . PRO A 1 237 ? 46.284 35.208 40.624 1.00 22.37 237 PRO A C 1
ATOM 1867 O O . PRO A 1 237 ? 46.783 34.624 39.667 1.00 25.18 237 PRO A O 1
ATOM 1871 N N . ALA A 1 238 ? 46.482 36.494 40.887 1.00 25.12 238 ALA A N 1
ATOM 1872 C CA . ALA A 1 238 ? 47.404 37.321 40.122 1.00 24.92 238 ALA A CA 1
ATOM 1873 C C . ALA A 1 238 ? 48.508 37.847 41.037 1.00 22.59 238 ALA A C 1
ATOM 1874 O O . ALA A 1 238 ? 48.242 38.240 42.176 1.00 21.47 238 ALA A O 1
ATOM 1876 N N . GLU A 1 239 ? 49.735 37.876 40.533 1.00 22.93 239 GLU A N 1
ATOM 1877 C CA . GLU A 1 239 ? 50.871 38.314 41.338 1.00 23.59 239 GLU A CA 1
ATOM 1878 C C . GLU A 1 239 ? 50.785 39.791 41.720 1.00 30.67 239 GLU A C 1
ATOM 1879 O O . GLU A 1 239 ? 50.638 40.654 40.861 1.00 29.56 239 GLU A O 1
ATOM 1885 N N . VAL A 1 240 ? 50.873 40.069 43.017 1.00 25.41 240 VAL A N 1
ATOM 1886 C CA . VAL A 1 240 ? 50.914 41.439 43.522 1.00 29.05 240 VAL A CA 1
ATOM 1887 C C . VAL A 1 240 ? 52.355 41.941 43.615 1.00 30.03 240 VAL A C 1
ATOM 1888 O O . VAL A 1 240 ? 53.189 41.346 44.305 1.00 27.33 240 VAL A O 1
ATOM 1892 N N . ALA A 1 241 ? 52.657 43.039 42.922 1.00 31.42 241 ALA A N 1
ATOM 1893 C CA . ALA A 1 241 ? 54.025 43.551 42.868 1.00 32.36 241 ALA A CA 1
ATOM 1894 C C . ALA A 1 241 ? 54.507 44.113 44.204 1.00 32.37 241 ALA A C 1
ATOM 1895 O O . ALA A 1 241 ? 55.677 43.954 44.561 1.00 38.15 241 ALA A O 1
ATOM 1897 N N . ASP A 1 242 ? 53.610 44.777 44.932 1.00 33.32 242 ASP A N 1
ATOM 1898 C CA . ASP A 1 242 ? 53.961 45.354 46.225 1.00 39.48 242 ASP A CA 1
ATOM 1899 C C . ASP A 1 242 ? 52.962 44.898 47.272 1.00 35.28 242 ASP A C 1
ATOM 1900 O O . ASP A 1 242 ? 51.979 45.589 47.549 1.00 33.25 242 ASP A O 1
ATOM 1905 N N . PRO A 1 243 ? 53.204 43.715 47.846 1.00 23.91 243 PRO A N 1
ATOM 1906 C CA . PRO A 1 243 ? 52.252 43.096 48.775 1.00 22.61 243 PRO A CA 1
ATOM 1907 C C . PRO A 1 243 ? 52.124 43.866 50.094 1.00 25.57 243 PRO A C 1
ATOM 1908 O O . PRO A 1 243 ? 53.137 44.321 50.634 1.00 29.06 243 PRO A O 1
ATOM 1912 N N . GLU A 1 244 ? 50.895 44.020 50.580 1.00 23.86 244 GLU A N 1
ATOM 1913 C CA . GLU A 1 244 ? 50.638 44.512 51.938 1.00 27.34 244 GLU A CA 1
ATOM 1914 C C . GLU A 1 244 ? 51.244 43.589 52.986 1.00 29.03 244 GLU A C 1
ATOM 1915 O O . GLU A 1 244 ? 51.300 42.381 52.786 1.00 32.92 244 GLU A O 1
ATOM 1921 N N . PRO A 1 245 ? 51.692 44.151 54.119 1.00 30.41 245 PRO A N 1
ATOM 1922 C CA . PRO A 1 245 ? 52.300 43.328 55.173 1.00 30.67 245 PRO A CA 1
ATOM 1923 C C . PRO A 1 245 ? 51.357 42.302 55.829 1.00 35.53 245 PRO A C 1
ATOM 1924 O O . PRO A 1 245 ? 51.796 41.172 56.056 1.00 45.65 245 PRO A O 1
ATOM 1928 N N . ARG A 1 246 ? 50.113 42.686 56.110 1.00 31.69 246 ARG A N 1
ATOM 1929 C CA . ARG A 1 246 ? 49.145 41.844 56.842 1.00 27.65 246 ARG A CA 1
ATOM 1930 C C . ARG A 1 246 ? 49.804 40.995 57.944 1.00 27.05 246 ARG A C 1
ATOM 1931 O O . ARG A 1 246 ? 49.861 39.768 57.859 1.00 24.50 246 ARG A O 1
ATOM 1939 N N . PRO A 1 247 ? 50.305 41.662 58.993 1.00 32.10 247 PRO A N 1
ATOM 1940 C CA . PRO A 1 247 ? 51.086 40.980 60.034 1.00 31.72 247 PRO A CA 1
ATOM 1941 C C . PRO A 1 247 ? 50.243 40.019 60.879 1.00 29.21 247 PRO A C 1
ATOM 1942 O O . PRO A 1 247 ? 50.789 39.234 61.657 1.00 30.14 247 PRO A O 1
ATOM 1946 N N . TRP A 1 248 ? 48.928 40.065 60.702 1.00 26.37 248 TRP A N 1
ATOM 1947 C CA . TRP A 1 248 ? 48.018 39.194 61.439 1.00 25.52 248 TRP A CA 1
ATOM 1948 C C . TRP A 1 248 ? 47.862 37.832 60.780 1.00 29.78 248 TRP A C 1
ATOM 1949 O O . TRP A 1 248 ? 47.158 36.962 61.290 1.00 29.96 248 TRP A O 1
ATOM 1960 N N . MET A 1 249 ? 48.488 37.658 59.624 1.00 22.91 249 MET A N 1
ATOM 1961 C CA . MET A 1 249 ? 48.304 36.437 58.858 1.00 26.93 249 MET A CA 1
ATOM 1962 C C . MET A 1 249 ? 48.807 35.225 59.618 1.00 25.91 249 MET A C 1
ATOM 1963 O O . MET A 1 249 ? 49.897 35.252 60.184 1.00 27.40 249 MET A O 1
ATOM 1968 N N . ASP A 1 250 ? 48.003 34.167 59.629 1.00 28.29 250 ASP A N 1
ATOM 1969 C CA . ASP A 1 250 ? 48.413 32.896 60.205 1.00 35.27 250 ASP A CA 1
ATOM 1970 C C . ASP A 1 250 ? 49.083 32.036 59.141 1.00 36.67 250 ASP A C 1
ATOM 1971 O O . ASP A 1 250 ? 48.408 31.406 58.329 1.00 34.55 250 ASP A O 1
ATOM 1976 N N . TRP A 1 251 ? 50.412 32.032 59.130 1.00 37.48 251 TRP A N 1
ATOM 1977 C CA . TRP A 1 251 ? 51.159 31.185 58.207 1.00 44.07 251 TRP A CA 1
ATOM 1978 C C . TRP A 1 251 ? 51.421 29.822 58.846 1.00 52.64 251 TRP A C 1
ATOM 1979 O O . TRP A 1 251 ? 50.988 28.788 58.338 1.00 59.58 251 TRP A O 1
#

CATH classification: 2.60.120.620

Sequence (245 aa):
MEVVGTIDHRRDRREEFRSRGFAILPQVVASESEVAWLRQAYDRLFVRRATPEDFYDIAGQRDRGPPLLPQIIKPEKYVPELLDSPHFARCRSIASAFLDMAEEELEFYGHAILKPPRYGAPTPWHQDEAYMDPRWRRRGLSIWTTLDEATVESGCLHYLPGGHRGPVLPHHHIDNDDRIRGLMTDDVDPTSAVVACPLAPGGAVVHDFRTPHYAGPNLTDQPRRAYVLVFMSAPAEVADPEPRPWMDW

Secondary structure (P-SEA, 3-state):
ccccccccaaaaaaaaaccbbbbcccccaaaaaaaaaaaaaaccccccccccccccccccccccccccccccccccccccccaaaaaaaaaaaaaacccccccccbbbbbbbccccccccccccccccccccbbbbcbbbbbbccccccccbbbbbccccccccccbbbbccccccccbbbbcccccccbbbbbbcccccccccccccbbbbcccccbbbbbbbbbbbccbbbbccccccccccc

Nearest PDB structures (foldseek):
  4xab-assembly1_A  TM=1.004E+00  e=3.400E-57  Micromonospora carbonacea
  4xac-assembly1_A  TM=9.925E-01  e=5.761E-54  Micromonospora carbonacea
  5epa-assembly6_F  TM=7.300E-01  e=1.411E-14  Streptomyces nogalater
  5epa-assembly3_C  TM=7.288E-01  e=3.548E-14  Streptomyces nogalater
  2opw-assembly1_A  TM=6.718E-01  e=4.536E-14  Homo sapiens

Radius of gyration: 17.54 Å; Cα contacts (8 Å, |Δi|>4): 532; chains: 1; bounding box: 47×42×48 Å